Protein AF-A0A5T1IN77-F1 (afdb_monomer)

Radius of gyration: 63.21 Å; Cα contacts (8 Å, |Δi|>4): 150; chains: 1; bounding box: 104×31×171 Å

Mean predicted aligned error: 9.81 Å

Organism: Campylobacter jejuni (NCBI:txid197)

Sequence (229 aa):
VKESVETVHVVEGGNLTARITANPRNPQLIELKNVLNRLLDALQARVGSDMNEIQRVFNSYKSLDFTTEVKDANGAVEVTTNALGQEIIKMLKQSSDFANALANESGKLQTAVQSLTTSSNSQAASLEETAAALEEITSSMQNVSVKTSDVIAQSEEIKNVTGIIGDIADQINLLALNAAIEAARAGEHGRGFAVVADEVRKLAERTQKSLSEIEANTNLLVQSINDMA

Foldseek 3Di:
DVQVVVQVVVVVQFALPGARDDDDPDPVVNVVSVVVRVVSVVCCQAAHGGPVLVVVCVVCVVVVNLVDADPPGRHPNRVVSNVVSVVVVVVVVVVVVVVVVVVVVVVVVVVVVVVVVVVVVVVVVVVVVVVVVVVVVVVVVVVVVVVLVVLLVVLVVLLVVLVVVLVVLVVQLVVLVVQLVVLVVVPPVSVVSNVVSVVSNVVSVVSNVVSVVSNVVSVVVNVVSVVVD

Structure (mmCIF, N/CA/C/O backbone):
data_AF-A0A5T1IN77-F1
#
_entry.id   AF-A0A5T1IN77-F1
#
loop_
_atom_site.group_PDB
_atom_site.id
_atom_site.type_symbol
_atom_site.label_atom_id
_atom_site.label_alt_id
_atom_site.label_comp_id
_atom_site.label_asym_id
_atom_site.label_entity_id
_atom_site.label_seq_id
_atom_site.pdbx_PDB_ins_code
_atom_site.Cartn_x
_atom_site.Cartn_y
_atom_site.Cartn_z
_atom_site.occupancy
_atom_site.B_iso_or_equiv
_atom_site.auth_seq_id
_atom_site.auth_comp_id
_atom_site.auth_asym_id
_atom_site.auth_atom_id
_atom_site.pdbx_PDB_model_num
ATOM 1 N N . VAL A 1 1 ? 41.128 8.001 -70.939 1.00 81.06 1 VAL A N 1
ATOM 2 C CA . VAL A 1 1 ? 39.997 7.072 -71.175 1.00 81.06 1 VAL A CA 1
ATOM 3 C C . VAL A 1 1 ? 40.205 5.769 -70.427 1.00 81.06 1 VAL A C 1
ATOM 5 O O . VAL A 1 1 ? 39.442 5.552 -69.507 1.00 81.06 1 VAL A O 1
ATOM 8 N N . LYS A 1 2 ? 41.236 4.958 -70.727 1.00 88.69 2 LYS A N 1
ATOM 9 C CA . LYS A 1 2 ? 41.493 3.700 -69.994 1.00 88.69 2 LYS A CA 1
ATOM 10 C C . LYS A 1 2 ? 41.542 3.880 -68.466 1.00 88.69 2 LYS A C 1
ATOM 12 O O . LYS A 1 2 ? 40.738 3.278 -67.776 1.00 88.69 2 LYS A O 1
ATOM 17 N N . GLU A 1 3 ? 42.385 4.786 -67.967 1.00 90.38 3 GLU A N 1
ATOM 18 C CA . GLU A 1 3 ? 42.457 5.084 -66.524 1.00 90.38 3 GLU A CA 1
ATOM 19 C C . GLU A 1 3 ? 41.120 5.601 -65.970 1.00 90.38 3 GLU A C 1
ATOM 21 O O . GLU A 1 3 ? 40.711 5.209 -64.893 1.00 90.38 3 GLU A O 1
ATOM 26 N N . SER A 1 4 ? 40.393 6.436 -66.717 1.00 89.75 4 SER A N 1
ATOM 27 C CA . SER A 1 4 ? 39.077 6.932 -66.293 1.00 89.75 4 SER A CA 1
ATOM 28 C C . SER A 1 4 ? 38.076 5.793 -66.075 1.00 89.75 4 SER A C 1
ATOM 30 O O . SER A 1 4 ? 37.319 5.834 -65.114 1.00 89.75 4 SER A O 1
ATOM 32 N N . VAL A 1 5 ? 38.095 4.775 -66.942 1.00 91.31 5 VAL A N 1
ATOM 33 C CA . VAL A 1 5 ? 37.278 3.561 -66.792 1.00 91.31 5 VAL A CA 1
ATOM 34 C C . VAL A 1 5 ? 37.733 2.755 -65.572 1.00 91.31 5 VAL A C 1
ATOM 36 O O . VAL A 1 5 ? 36.901 2.337 -64.776 1.00 91.31 5 VAL A O 1
ATOM 39 N N . GLU A 1 6 ? 39.042 2.599 -65.367 1.00 93.12 6 GLU A N 1
ATOM 40 C CA . GLU A 1 6 ? 39.595 1.916 -64.188 1.00 93.12 6 GLU A CA 1
ATOM 41 C C . GLU A 1 6 ? 39.234 2.635 -62.876 1.00 93.12 6 GLU A C 1
ATOM 43 O O . GLU A 1 6 ? 38.804 1.988 -61.925 1.00 93.12 6 GLU A O 1
ATOM 48 N N . THR A 1 7 ? 39.328 3.969 -62.824 1.00 93.75 7 THR A N 1
ATOM 49 C CA . THR A 1 7 ? 38.906 4.774 -61.666 1.00 93.75 7 THR A CA 1
ATOM 50 C C . THR A 1 7 ? 37.427 4.563 -61.363 1.00 93.75 7 THR A C 1
ATOM 52 O O . THR A 1 7 ? 37.066 4.387 -60.203 1.00 93.75 7 THR A O 1
ATOM 55 N N . VAL A 1 8 ? 36.572 4.549 -62.390 1.00 92.12 8 VAL A N 1
ATOM 56 C CA . VAL A 1 8 ? 35.137 4.300 -62.208 1.00 92.12 8 VAL A CA 1
ATOM 57 C C . VAL A 1 8 ? 34.892 2.900 -61.648 1.00 92.12 8 VAL A C 1
ATOM 59 O O . VAL A 1 8 ? 34.130 2.786 -60.699 1.00 92.12 8 VAL A O 1
ATOM 62 N N . HIS A 1 9 ? 35.586 1.862 -62.120 1.00 93.88 9 HIS A N 1
ATOM 63 C CA . HIS A 1 9 ? 35.446 0.516 -61.549 1.00 93.88 9 HIS A CA 1
ATOM 64 C C . HIS A 1 9 ? 35.873 0.427 -60.077 1.00 93.88 9 HIS A C 1
ATOM 66 O O . HIS A 1 9 ? 35.246 -0.286 -59.296 1.00 93.88 9 HIS A O 1
ATOM 72 N N . VAL A 1 10 ? 36.907 1.166 -59.663 1.00 94.50 10 VAL A N 1
ATOM 73 C CA . VAL A 1 10 ? 37.306 1.239 -58.243 1.00 94.50 10 VAL A CA 1
ATOM 74 C C . VAL A 1 10 ? 36.222 1.918 -57.396 1.00 94.50 10 VAL A C 1
ATOM 76 O O . VAL A 1 10 ? 35.920 1.461 -56.294 1.00 94.50 10 VAL A O 1
ATOM 79 N N . VAL A 1 11 ? 35.602 2.971 -57.933 1.00 94.56 11 VAL A N 1
ATOM 80 C CA . VAL A 1 11 ? 34.484 3.688 -57.300 1.00 94.56 11 VAL A CA 1
ATOM 81 C C . VAL A 1 11 ? 33.228 2.815 -57.229 1.00 94.56 11 VAL A C 1
ATOM 83 O O . VAL A 1 11 ? 32.572 2.785 -56.191 1.00 94.56 11 VAL A O 1
ATOM 86 N N . GLU A 1 12 ? 32.916 2.057 -58.285 1.00 92.19 12 GLU A N 1
ATOM 87 C CA . GLU A 1 12 ? 31.839 1.053 -58.304 1.00 92.19 12 GLU A CA 1
ATOM 88 C C . GLU A 1 12 ? 32.068 -0.048 -57.261 1.00 92.19 12 GLU A C 1
ATOM 90 O O . GLU A 1 12 ? 31.115 -0.528 -56.651 1.00 92.19 12 GLU A O 1
ATOM 95 N N . GLY A 1 13 ? 33.331 -0.401 -57.006 1.00 92.69 13 GLY A N 1
ATOM 96 C CA . GLY A 1 13 ? 33.738 -1.299 -55.924 1.00 92.69 13 GLY A CA 1
ATOM 97 C C . GLY A 1 13 ? 33.631 -0.697 -54.516 1.00 92.69 13 GLY A C 1
ATOM 98 O O . GLY A 1 13 ? 33.952 -1.380 -53.547 1.00 92.69 13 GLY A O 1
ATOM 99 N N . GLY A 1 14 ? 33.198 0.561 -54.386 1.00 93.06 14 GLY A N 1
ATOM 100 C CA . GLY A 1 14 ? 32.914 1.225 -53.112 1.00 93.06 14 GLY A CA 1
ATOM 101 C C . GLY A 1 14 ? 34.000 2.179 -52.612 1.00 93.06 14 GLY A C 1
ATOM 102 O O . GLY A 1 14 ? 33.751 2.906 -51.652 1.00 93.06 14 GLY A O 1
ATOM 103 N N . ASN A 1 15 ? 35.169 2.243 -53.260 1.00 95.38 15 ASN A N 1
ATOM 104 C CA . ASN A 1 15 ? 36.252 3.136 -52.848 1.00 95.38 15 ASN A CA 1
ATOM 105 C C . ASN A 1 15 ? 36.131 4.507 -53.536 1.00 95.38 15 ASN A C 1
ATOM 107 O O . ASN A 1 15 ? 36.503 4.687 -54.698 1.00 95.38 15 ASN A O 1
ATOM 111 N N . LEU A 1 16 ? 35.661 5.502 -52.782 1.00 94.75 16 LEU A N 1
ATOM 112 C CA . LEU A 1 16 ? 35.427 6.863 -53.270 1.00 94.75 16 LEU A CA 1
ATOM 113 C C . LEU A 1 16 ? 36.677 7.756 -53.217 1.00 94.75 16 LEU A C 1
ATOM 115 O O . LEU A 1 16 ? 36.605 8.928 -53.582 1.00 94.75 16 LEU A O 1
ATOM 119 N N . THR A 1 17 ? 37.832 7.231 -52.798 1.00 94.50 17 THR A N 1
ATOM 120 C CA . THR A 1 17 ? 39.106 7.978 -52.758 1.00 94.50 17 THR A CA 1
ATOM 121 C C . THR A 1 17 ? 39.825 8.009 -54.109 1.00 94.50 17 THR A C 1
ATOM 123 O O . THR A 1 17 ? 40.729 8.818 -54.319 1.00 94.50 17 THR A O 1
ATOM 126 N N . ALA A 1 18 ? 39.419 7.155 -55.054 1.00 94.88 18 ALA A N 1
ATOM 127 C CA . ALA A 1 18 ? 40.056 7.056 -56.361 1.00 94.88 18 ALA A CA 1
ATOM 128 C C . ALA A 1 18 ? 39.883 8.348 -57.179 1.00 94.88 18 ALA A C 1
ATOM 130 O O . ALA A 1 18 ? 38.832 8.988 -57.141 1.00 94.88 18 ALA A O 1
ATOM 131 N N . ARG A 1 19 ? 40.911 8.746 -57.936 1.00 96.44 19 ARG A N 1
ATOM 132 C CA . ARG A 1 19 ? 40.896 9.940 -58.797 1.00 96.44 19 ARG A CA 1
ATOM 133 C C . ARG A 1 19 ? 41.562 9.651 -60.134 1.00 96.44 19 ARG A C 1
ATOM 135 O O . ARG A 1 19 ? 42.492 8.856 -60.207 1.00 96.44 19 ARG A O 1
ATOM 142 N N . ILE A 1 20 ? 41.111 10.346 -61.176 1.00 95.12 20 ILE A N 1
ATOM 143 C CA . ILE A 1 20 ? 41.699 10.271 -62.516 1.00 95.12 20 ILE A CA 1
ATOM 144 C C . ILE A 1 20 ? 42.903 11.218 -62.560 1.00 95.12 20 ILE A C 1
ATOM 146 O O . ILE A 1 20 ? 42.740 12.432 -62.391 1.00 95.12 20 ILE A O 1
ATOM 150 N N . THR A 1 21 ? 44.103 10.692 -62.802 1.00 93.38 21 THR A N 1
ATOM 151 C CA . THR A 1 21 ? 45.357 11.461 -62.731 1.00 93.38 21 THR A CA 1
ATOM 152 C C . THR A 1 21 ? 45.989 11.737 -64.095 1.00 93.38 21 THR A C 1
ATOM 154 O O . THR A 1 21 ? 46.695 12.739 -64.248 1.00 93.38 21 THR A O 1
ATOM 157 N N . ALA A 1 22 ? 45.703 10.925 -65.117 1.00 90.88 22 ALA A N 1
ATOM 158 C CA . ALA A 1 22 ? 46.262 11.094 -66.450 1.00 90.88 22 ALA A CA 1
ATOM 159 C C . ALA A 1 22 ? 45.816 12.410 -67.090 1.00 90.88 22 ALA A C 1
ATOM 161 O O . ALA A 1 22 ? 44.665 12.841 -66.996 1.00 90.88 22 ALA A O 1
ATOM 162 N N . ASN A 1 23 ? 46.747 13.029 -67.814 1.00 87.94 23 ASN A N 1
ATOM 163 C CA . ASN A 1 23 ? 46.529 14.287 -68.516 1.00 87.94 23 ASN A CA 1
ATOM 164 C C . ASN A 1 23 ? 46.431 14.036 -70.028 1.00 87.94 23 ASN A C 1
ATOM 166 O O . ASN A 1 23 ? 47.455 13.849 -70.690 1.00 87.94 23 ASN A O 1
ATOM 170 N N . PRO A 1 24 ? 45.213 13.992 -70.597 1.00 88.62 24 PRO A N 1
ATOM 171 C CA . PRO A 1 24 ? 45.036 13.827 -72.032 1.00 88.62 24 PRO A CA 1
ATOM 172 C C . PRO A 1 24 ? 45.453 15.096 -72.786 1.00 88.62 24 PRO A C 1
ATOM 174 O O . PRO A 1 24 ? 45.359 16.202 -72.267 1.00 88.62 24 PRO A O 1
ATOM 177 N N . ARG A 1 25 ? 45.862 14.947 -74.052 1.00 87.56 25 ARG A N 1
ATOM 178 C CA . ARG A 1 25 ? 46.199 16.087 -74.929 1.00 87.56 25 ARG A CA 1
ATOM 179 C C . ARG A 1 25 ? 44.970 16.860 -75.428 1.00 87.56 25 ARG A C 1
ATOM 181 O O . ARG A 1 25 ? 45.109 17.989 -75.876 1.00 87.56 25 ARG A O 1
ATOM 188 N N . ASN A 1 26 ? 43.784 16.248 -75.389 1.00 92.25 26 ASN A N 1
ATOM 189 C CA . ASN A 1 26 ? 42.538 16.869 -75.832 1.00 92.25 26 ASN A CA 1
ATOM 190 C C . ASN A 1 26 ? 41.950 17.747 -74.700 1.00 92.25 26 ASN A C 1
ATOM 192 O O . ASN A 1 26 ? 41.655 17.198 -73.634 1.00 92.25 26 ASN A O 1
ATOM 196 N N . PRO A 1 27 ? 41.726 19.059 -74.921 1.00 91.44 27 PRO A N 1
ATOM 197 C CA . PRO A 1 27 ? 41.195 19.972 -73.904 1.00 91.44 27 PRO A CA 1
ATOM 198 C C . PRO A 1 27 ? 39.844 19.553 -73.304 1.00 91.44 27 PRO A C 1
ATOM 200 O O . PRO A 1 27 ? 39.660 19.653 -72.094 1.00 91.44 27 PRO A O 1
ATOM 203 N N . GLN A 1 28 ? 38.926 19.013 -74.111 1.00 92.81 28 GLN A N 1
ATOM 204 C CA . GLN A 1 28 ? 37.612 18.551 -73.639 1.00 92.81 28 GLN A CA 1
ATOM 205 C C . GLN A 1 28 ? 37.744 17.340 -72.704 1.00 92.81 28 GLN A C 1
ATOM 207 O O . GLN A 1 28 ? 36.993 17.198 -71.743 1.00 92.81 28 GLN A O 1
ATOM 212 N N . LEU A 1 29 ? 38.739 16.476 -72.938 1.00 92.25 29 LEU A N 1
ATOM 213 C CA . LEU A 1 29 ? 39.018 15.348 -72.045 1.00 92.25 29 LEU A CA 1
ATOM 214 C C . LEU A 1 29 ? 39.656 15.796 -70.718 1.00 92.25 29 LEU A C 1
ATOM 216 O O . LEU A 1 29 ? 39.451 15.134 -69.702 1.00 92.25 29 LEU A O 1
ATOM 220 N N . ILE A 1 30 ? 40.404 16.907 -70.704 1.00 92.00 30 ILE A N 1
ATOM 221 C CA . ILE A 1 30 ? 40.909 17.518 -69.462 1.00 92.00 30 ILE A CA 1
ATOM 222 C C . ILE A 1 30 ? 39.741 18.087 -68.649 1.00 92.00 30 ILE A C 1
ATOM 224 O O . ILE A 1 30 ? 39.671 17.869 -67.440 1.00 92.00 30 ILE A O 1
ATOM 228 N N . GLU A 1 31 ? 38.811 18.786 -69.302 1.00 93.50 31 GLU A N 1
ATOM 229 C CA . GLU A 1 31 ? 37.615 19.317 -68.644 1.00 93.50 31 GLU A CA 1
ATOM 230 C C . GLU A 1 31 ? 36.763 18.194 -68.039 1.00 93.50 31 GLU A C 1
ATOM 232 O O . GLU A 1 31 ? 36.425 18.255 -66.854 1.00 93.50 31 GLU A O 1
ATOM 237 N N . LEU A 1 32 ? 36.506 17.126 -68.803 1.00 92.88 32 LEU A N 1
ATOM 238 C CA . LEU A 1 32 ? 35.778 15.953 -68.320 1.00 92.88 32 LEU A CA 1
ATOM 239 C C . LEU A 1 32 ? 36.458 15.318 -67.098 1.00 92.88 32 LEU A C 1
ATOM 241 O O . LEU A 1 32 ? 35.787 15.049 -66.104 1.00 92.88 32 LEU A O 1
ATOM 245 N N . LYS A 1 33 ? 37.788 15.139 -67.127 1.00 93.69 33 LYS A N 1
ATOM 246 C CA . LYS A 1 33 ? 38.569 14.663 -65.971 1.00 93.69 33 LYS A CA 1
ATOM 247 C C . LYS A 1 33 ? 38.312 15.523 -64.731 1.00 93.69 33 LYS A C 1
ATOM 249 O O . LYS A 1 33 ? 38.056 14.995 -63.653 1.00 93.69 33 LYS A O 1
ATOM 254 N N . ASN A 1 34 ? 38.372 16.844 -64.881 1.00 94.81 34 ASN A N 1
ATOM 255 C CA . ASN A 1 34 ? 38.207 17.777 -63.768 1.00 94.81 34 ASN A CA 1
ATOM 256 C C . ASN A 1 34 ? 36.772 17.778 -63.220 1.00 94.81 34 ASN A C 1
ATOM 258 O O . ASN A 1 34 ? 36.579 17.873 -62.011 1.00 94.81 34 ASN A O 1
ATOM 262 N N . VAL A 1 35 ? 35.756 17.672 -64.081 1.00 95.69 35 VAL A N 1
ATOM 263 C CA . VAL A 1 35 ? 34.354 17.532 -63.651 1.00 95.69 35 VAL A CA 1
ATOM 264 C C . VAL A 1 35 ? 34.146 16.217 -62.897 1.00 95.69 35 VAL A C 1
ATOM 266 O O . VAL A 1 35 ? 33.557 16.240 -61.819 1.00 95.69 35 VAL A O 1
ATOM 269 N N . LEU A 1 36 ? 34.676 15.102 -63.408 1.00 94.75 36 LEU A N 1
ATOM 270 C CA . LEU A 1 36 ? 34.576 13.798 -62.749 1.00 94.75 36 LEU A CA 1
ATOM 271 C C . LEU A 1 36 ? 35.298 13.779 -61.399 1.00 94.75 36 LEU A C 1
ATOM 273 O O . LEU A 1 36 ? 34.714 13.345 -60.415 1.00 94.75 36 LEU A O 1
ATOM 277 N N . ASN A 1 37 ? 36.518 14.313 -61.303 1.00 96.12 37 ASN A N 1
ATOM 278 C CA . ASN A 1 37 ? 37.216 14.387 -60.017 1.00 96.12 37 ASN A CA 1
ATOM 279 C C . ASN A 1 37 ? 36.473 15.278 -59.008 1.00 96.12 37 ASN A C 1
ATOM 281 O O . ASN A 1 37 ? 36.339 14.877 -57.859 1.00 96.12 37 ASN A O 1
ATOM 285 N N . ARG A 1 38 ? 35.900 16.416 -59.434 1.00 97.31 38 ARG A N 1
ATOM 286 C CA . ARG A 1 38 ? 35.051 17.247 -58.556 1.00 97.31 38 ARG A CA 1
ATOM 287 C C . ARG A 1 38 ? 33.792 16.515 -58.086 1.00 97.31 38 ARG A C 1
ATOM 289 O O . ARG A 1 38 ? 33.368 16.710 -56.950 1.00 97.31 38 ARG A O 1
ATOM 296 N N . LEU A 1 39 ? 33.191 15.680 -58.938 1.00 95.94 39 LEU A N 1
ATOM 297 C CA . LEU A 1 39 ? 32.080 14.810 -58.543 1.00 95.94 39 LEU A CA 1
ATOM 298 C C . LEU A 1 39 ? 32.532 13.804 -57.476 1.00 95.94 39 LEU A C 1
ATOM 300 O O . LEU A 1 39 ? 31.842 13.645 -56.474 1.00 95.94 39 LEU A O 1
ATOM 304 N N . LEU A 1 40 ? 33.690 13.167 -57.663 1.00 95.88 40 LEU A N 1
ATOM 305 C CA . LEU A 1 40 ? 34.245 12.213 -56.699 1.00 95.88 40 LEU A CA 1
ATOM 306 C C . LEU A 1 40 ? 34.615 12.886 -55.368 1.00 95.88 40 LEU A C 1
ATOM 308 O O . LEU A 1 40 ? 34.320 12.327 -54.318 1.00 95.88 40 LEU A O 1
ATOM 312 N N . ASP A 1 41 ? 35.152 14.110 -55.391 1.00 96.62 41 ASP A N 1
ATOM 313 C CA . ASP A 1 41 ? 35.395 14.913 -54.182 1.00 96.62 41 ASP A CA 1
ATOM 314 C C . ASP A 1 41 ? 34.090 15.203 -53.428 1.00 96.62 41 ASP A C 1
ATOM 316 O O . ASP A 1 41 ? 34.011 1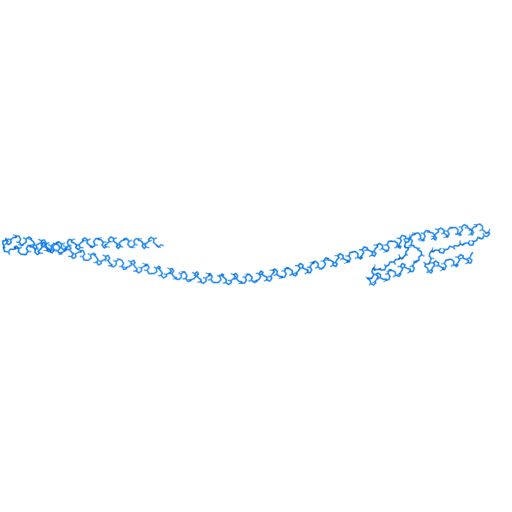5.031 -52.211 1.00 96.62 41 ASP A O 1
ATOM 320 N N . ALA A 1 42 ? 33.036 15.598 -54.150 1.00 96.62 42 ALA A N 1
ATOM 321 C CA . ALA A 1 42 ? 31.728 15.851 -53.555 1.00 96.62 42 ALA A CA 1
ATOM 322 C C . ALA A 1 42 ? 31.092 14.574 -52.979 1.00 96.62 42 ALA A C 1
ATOM 324 O O . ALA A 1 42 ? 30.470 14.629 -51.916 1.00 96.62 42 ALA A O 1
ATOM 325 N N . LEU A 1 43 ? 31.249 13.433 -53.658 1.00 95.38 43 LEU A N 1
ATOM 326 C CA . LEU A 1 43 ? 30.785 12.137 -53.166 1.00 95.38 43 LEU A CA 1
ATOM 327 C C . LEU A 1 43 ? 31.562 11.708 -51.923 1.00 95.38 43 LEU A C 1
ATOM 329 O O . LEU A 1 43 ? 30.930 11.329 -50.944 1.00 95.38 43 LEU A O 1
ATOM 333 N N . GLN A 1 44 ? 32.888 11.837 -51.911 1.00 95.44 44 GLN A N 1
ATOM 334 C CA . GLN A 1 44 ? 33.703 11.479 -50.751 1.00 95.44 44 GLN A CA 1
ATOM 335 C C . GLN A 1 44 ? 33.367 12.343 -49.526 1.00 95.44 44 GLN A C 1
ATOM 337 O O . GLN A 1 44 ? 33.218 11.820 -48.426 1.00 95.44 44 GLN A O 1
ATOM 342 N N . ALA A 1 45 ? 33.171 13.653 -49.708 1.00 96.44 45 ALA A N 1
ATOM 343 C CA . ALA A 1 45 ? 32.799 14.551 -48.613 1.00 96.44 45 ALA A CA 1
ATOM 344 C C . ALA A 1 45 ? 31.389 14.271 -48.057 1.00 96.44 45 ALA A C 1
ATOM 346 O O . ALA A 1 45 ? 31.143 14.401 -46.857 1.00 96.44 45 ALA A O 1
ATOM 347 N N . ARG A 1 46 ? 30.431 13.903 -48.918 1.00 96.19 46 ARG A N 1
ATOM 348 C CA . ARG A 1 46 ? 29.047 13.634 -48.494 1.00 96.19 46 ARG A CA 1
ATOM 349 C C . ARG A 1 46 ? 28.862 12.227 -47.948 1.00 96.19 46 ARG A C 1
ATOM 351 O O . ARG A 1 46 ? 28.161 12.057 -46.958 1.00 96.19 46 ARG A O 1
ATOM 358 N N . VAL A 1 47 ? 29.446 11.235 -48.602 1.00 95.19 47 VAL A N 1
ATOM 359 C CA . VAL A 1 47 ? 29.261 9.822 -48.278 1.00 95.19 47 VAL A CA 1
ATOM 360 C C . VAL A 1 47 ? 30.361 9.368 -47.334 1.00 95.19 47 VAL A C 1
ATOM 362 O O . VAL A 1 47 ? 30.077 9.068 -46.181 1.00 95.19 47 VAL A O 1
ATOM 365 N N . GLY A 1 48 ? 31.604 9.359 -47.799 1.00 95.44 48 GLY A N 1
ATOM 366 C CA . GLY A 1 48 ? 32.709 8.741 -47.083 1.00 95.44 48 GLY A CA 1
ATOM 367 C C . GLY A 1 48 ? 33.808 8.266 -48.012 1.00 95.44 48 GLY A C 1
ATOM 368 O O . GLY A 1 48 ? 33.751 8.484 -49.221 1.00 95.44 48 GLY A O 1
ATOM 369 N N . SER A 1 49 ? 34.810 7.607 -47.445 1.00 94.06 49 SER A N 1
ATOM 370 C CA . SER A 1 49 ? 35.947 7.088 -48.211 1.00 94.06 49 SER A CA 1
ATOM 371 C C . SER A 1 49 ? 35.696 5.671 -48.732 1.00 94.06 49 SER A C 1
ATOM 373 O O . SER A 1 49 ? 36.103 5.362 -49.855 1.00 94.06 49 SER A O 1
ATOM 375 N N . ASP A 1 50 ? 34.989 4.838 -47.961 1.00 94.25 50 ASP A N 1
ATOM 376 C CA . ASP A 1 50 ? 34.695 3.446 -48.316 1.00 94.25 50 ASP A CA 1
ATOM 377 C C . ASP A 1 50 ? 33.236 3.073 -48.013 1.00 94.25 50 ASP A C 1
ATOM 379 O O . ASP A 1 50 ? 32.809 2.950 -46.863 1.00 94.25 50 ASP A O 1
ATOM 383 N N . MET A 1 51 ? 32.459 2.850 -49.072 1.00 94.00 51 MET A N 1
ATOM 384 C CA . MET A 1 51 ? 31.059 2.440 -48.966 1.00 94.00 51 MET A CA 1
ATOM 385 C C . MET A 1 51 ? 30.905 1.039 -48.352 1.00 94.00 51 MET A C 1
ATOM 387 O O . MET A 1 51 ? 29.885 0.756 -47.718 1.00 94.00 51 MET A O 1
ATOM 391 N N . ASN A 1 52 ? 31.902 0.161 -48.501 1.00 94.38 52 ASN A N 1
ATOM 392 C CA . ASN A 1 52 ? 31.833 -1.197 -47.963 1.00 94.38 52 ASN A CA 1
ATOM 393 C C . ASN A 1 52 ? 31.872 -1.191 -46.431 1.00 94.38 52 ASN A C 1
ATOM 395 O O . ASN A 1 52 ? 31.172 -1.982 -45.798 1.00 94.38 52 ASN A O 1
ATOM 399 N N . GLU A 1 53 ? 32.621 -0.266 -45.826 1.00 94.62 53 GLU A N 1
ATOM 400 C CA . GLU A 1 53 ? 32.661 -0.112 -44.369 1.00 94.62 53 GLU A CA 1
ATOM 401 C C . GLU A 1 53 ? 31.331 0.401 -43.812 1.00 94.62 53 GLU A C 1
ATOM 403 O O . GLU A 1 53 ? 30.835 -0.127 -42.814 1.00 94.62 53 GLU A O 1
ATOM 408 N N . ILE A 1 54 ? 30.691 1.352 -44.500 1.00 94.88 54 ILE A N 1
ATOM 409 C CA . ILE A 1 54 ? 29.334 1.802 -44.154 1.00 94.88 54 ILE A CA 1
ATOM 410 C C . ILE A 1 54 ? 28.357 0.617 -44.222 1.00 94.88 54 ILE A C 1
ATOM 412 O O . ILE A 1 54 ? 27.564 0.395 -43.303 1.00 94.88 54 ILE A O 1
ATOM 416 N N . GLN A 1 55 ? 28.437 -0.195 -45.281 1.00 94.94 55 GLN A N 1
ATOM 417 C CA . GLN A 1 55 ? 27.593 -1.379 -45.433 1.00 94.94 55 GLN A CA 1
ATOM 418 C C . GLN A 1 55 ? 27.854 -2.428 -44.340 1.00 94.94 55 GLN A C 1
ATOM 420 O O . GLN A 1 55 ? 26.902 -3.034 -43.841 1.00 94.94 55 GLN A O 1
ATOM 425 N N . ARG A 1 56 ? 29.114 -2.630 -43.932 1.00 96.00 56 ARG A N 1
ATOM 426 C CA . ARG A 1 56 ? 29.490 -3.524 -42.827 1.00 96.00 56 ARG A CA 1
ATOM 427 C C . ARG A 1 56 ? 28.827 -3.092 -41.519 1.00 96.00 56 ARG A C 1
ATOM 429 O O . ARG A 1 56 ? 28.194 -3.923 -40.873 1.00 96.00 56 ARG A O 1
ATOM 436 N N . VAL A 1 57 ? 28.918 -1.808 -41.166 1.00 96.75 57 VAL A N 1
ATOM 437 C CA . VAL A 1 57 ? 28.296 -1.256 -39.948 1.00 96.75 57 VAL A CA 1
ATOM 438 C C . VAL A 1 57 ? 26.774 -1.382 -39.999 1.00 96.75 57 VAL A C 1
ATOM 440 O O . VAL A 1 57 ? 26.159 -1.869 -39.052 1.00 96.75 57 VAL A O 1
ATOM 443 N N . PHE A 1 58 ? 26.138 -1.052 -41.127 1.00 96.12 58 PHE A N 1
ATOM 444 C CA . PHE A 1 58 ? 24.688 -1.229 -41.252 1.00 96.12 58 PHE A CA 1
ATOM 445 C C . PHE A 1 58 ? 24.242 -2.690 -41.171 1.00 96.12 58 PHE A C 1
ATOM 447 O O . PHE A 1 58 ? 23.155 -2.965 -40.660 1.00 96.12 58 PHE A O 1
ATOM 454 N N . ASN A 1 59 ? 25.052 -3.640 -41.639 1.00 97.00 59 ASN A N 1
ATOM 455 C CA . ASN A 1 59 ? 24.755 -5.057 -41.452 1.00 97.00 59 ASN A CA 1
ATOM 456 C C . ASN A 1 59 ? 24.818 -5.459 -39.971 1.00 97.00 59 ASN A C 1
ATOM 458 O O . ASN A 1 59 ? 23.924 -6.172 -39.520 1.00 97.00 59 ASN A O 1
ATOM 462 N N . SER A 1 60 ? 25.782 -4.943 -39.202 1.00 97.00 60 SER A N 1
ATOM 463 C CA . SER A 1 60 ? 25.806 -5.119 -37.742 1.00 97.00 60 SER A CA 1
ATOM 464 C C . SER A 1 60 ? 24.569 -4.509 -37.070 1.00 97.00 60 SER A C 1
ATOM 466 O O . SER A 1 60 ? 23.941 -5.157 -36.230 1.00 97.00 60 SER A O 1
ATOM 468 N N . TYR A 1 61 ? 24.123 -3.326 -37.506 1.00 95.75 61 TYR A N 1
ATOM 469 C CA . TYR A 1 61 ? 22.926 -2.678 -36.947 1.00 95.75 61 TYR A CA 1
ATOM 470 C C . TYR A 1 61 ? 21.651 -3.479 -37.243 1.00 95.75 61 TYR A C 1
ATOM 472 O O . TYR A 1 61 ? 20.762 -3.556 -36.396 1.00 95.75 61 TYR A O 1
ATOM 480 N N . LYS A 1 62 ? 21.559 -4.142 -38.407 1.00 95.62 62 LYS A N 1
ATOM 481 C CA . LYS A 1 62 ? 20.452 -5.072 -38.711 1.00 95.62 62 LYS A CA 1
ATOM 482 C C . LYS A 1 62 ? 20.408 -6.263 -37.755 1.00 95.62 62 LYS A C 1
ATOM 484 O O . LYS A 1 62 ? 19.322 -6.741 -37.447 1.00 95.62 62 LYS A O 1
ATOM 489 N N . SER A 1 63 ? 21.562 -6.723 -37.275 1.00 95.81 63 SER A N 1
ATOM 490 C CA . SER A 1 63 ? 21.659 -7.730 -36.212 1.00 95.81 63 SER A CA 1
ATOM 491 C C . SER A 1 63 ? 21.555 -7.146 -34.795 1.00 95.81 63 SER A C 1
ATOM 493 O O . SER A 1 63 ? 21.857 -7.850 -33.837 1.00 95.81 63 SER A O 1
ATOM 495 N N . LEU A 1 64 ? 21.115 -5.887 -34.654 1.00 94.94 64 LEU A N 1
ATOM 496 C CA . LEU A 1 64 ? 20.999 -5.149 -33.387 1.00 94.94 64 LEU A CA 1
ATOM 497 C C . LEU A 1 64 ? 22.332 -4.949 -32.648 1.00 94.94 64 LEU A C 1
ATOM 499 O O . LEU A 1 64 ? 22.351 -4.651 -31.455 1.00 94.94 64 LEU A O 1
ATOM 503 N N . ASP A 1 65 ? 23.448 -5.080 -33.361 1.00 95.31 65 ASP A N 1
ATOM 504 C CA . ASP A 1 65 ? 24.777 -4.782 -32.850 1.00 95.31 65 ASP A CA 1
ATOM 505 C C . ASP A 1 65 ? 25.183 -3.365 -33.258 1.00 95.31 65 ASP A C 1
ATOM 507 O O . ASP A 1 65 ? 25.703 -3.125 -34.349 1.00 95.31 65 ASP A O 1
ATOM 511 N N . PHE A 1 66 ? 24.953 -2.423 -32.348 1.00 95.81 66 PHE A N 1
ATOM 512 C CA . PHE A 1 66 ? 25.279 -1.010 -32.535 1.00 95.81 66 PHE A CA 1
ATOM 513 C C . PHE A 1 66 ? 26.707 -0.650 -32.104 1.00 95.81 66 PHE A C 1
ATOM 515 O O . PHE A 1 66 ? 27.074 0.519 -32.161 1.00 95.81 66 PHE A O 1
ATOM 522 N N . THR A 1 67 ? 27.516 -1.629 -31.672 1.00 93.94 67 THR A N 1
ATOM 523 C CA . THR A 1 67 ? 28.879 -1.392 -31.155 1.00 93.94 67 THR A CA 1
ATOM 524 C C . THR A 1 67 ? 29.907 -1.135 -32.251 1.00 93.94 67 THR A C 1
ATOM 526 O O . THR A 1 67 ? 31.008 -0.659 -31.979 1.00 93.94 67 THR A O 1
ATOM 529 N N . THR A 1 68 ? 29.552 -1.447 -33.496 1.00 95.19 68 THR A N 1
ATOM 530 C CA . THR A 1 68 ? 30.417 -1.220 -34.649 1.00 95.19 68 THR A CA 1
ATOM 531 C C . THR A 1 68 ? 30.324 0.217 -35.155 1.00 95.19 68 THR A C 1
ATOM 533 O O . THR A 1 68 ? 29.252 0.822 -35.203 1.00 95.19 68 THR A O 1
ATOM 536 N N . GLU A 1 69 ? 31.470 0.744 -35.575 1.00 95.56 69 GLU A N 1
ATOM 537 C CA . GLU A 1 69 ? 31.603 2.086 -36.133 1.00 95.56 69 GLU A CA 1
ATOM 538 C C . GLU A 1 69 ? 32.474 2.070 -37.394 1.00 95.56 69 GLU A C 1
ATOM 540 O O . GLU A 1 69 ? 33.266 1.143 -37.624 1.00 95.56 69 GLU A O 1
ATOM 545 N N . VAL A 1 70 ? 32.304 3.099 -38.223 1.00 95.75 70 VAL A N 1
ATOM 546 C CA . VAL A 1 70 ? 33.199 3.405 -39.336 1.00 95.75 70 VAL A CA 1
ATOM 547 C C . VAL A 1 70 ? 34.407 4.142 -38.767 1.00 95.75 70 VAL A C 1
ATOM 549 O O . VAL A 1 70 ? 34.269 5.228 -38.203 1.00 95.75 70 VAL A O 1
ATOM 552 N N . LYS A 1 71 ? 35.595 3.549 -38.889 1.00 92.56 71 LYS A N 1
ATOM 553 C CA . LYS A 1 71 ? 36.843 4.183 -38.446 1.00 92.56 71 LYS A CA 1
ATOM 554 C C . LYS A 1 71 ? 37.217 5.321 -39.388 1.00 92.56 71 LYS A C 1
ATOM 556 O O . LYS A 1 71 ? 36.943 5.237 -40.580 1.00 92.56 71 LYS A O 1
ATOM 561 N N . ASP A 1 72 ? 37.840 6.364 -38.843 1.00 90.69 72 ASP A N 1
ATOM 562 C CA . ASP A 1 72 ? 38.282 7.539 -39.608 1.00 90.69 72 ASP A CA 1
ATOM 563 C C . ASP A 1 72 ? 37.153 8.164 -40.452 1.00 90.69 72 ASP A C 1
ATOM 565 O O . ASP A 1 72 ? 37.360 8.609 -41.583 1.00 90.69 72 ASP A O 1
ATOM 569 N N . ALA A 1 73 ? 35.941 8.183 -39.887 1.00 93.75 73 ALA A N 1
ATOM 570 C CA . ALA A 1 73 ? 34.754 8.752 -40.507 1.00 93.75 73 ALA A CA 1
ATOM 571 C C . ALA A 1 73 ? 34.960 10.243 -40.810 1.00 93.75 73 ALA A C 1
ATOM 573 O O . ALA A 1 73 ? 35.068 11.068 -39.901 1.00 93.75 73 ALA A O 1
ATOM 574 N N . ASN A 1 74 ? 34.986 10.583 -42.094 1.00 92.31 74 ASN A N 1
ATOM 575 C CA . ASN A 1 74 ? 35.188 11.952 -42.575 1.00 92.31 74 ASN A CA 1
ATOM 576 C C . ASN A 1 74 ? 34.036 12.412 -43.474 1.00 92.31 74 ASN A C 1
ATOM 578 O O . ASN A 1 74 ? 33.765 13.611 -43.567 1.00 92.31 74 ASN A O 1
ATOM 582 N N . GLY A 1 75 ? 33.347 11.471 -44.128 1.00 94.81 75 GLY A N 1
ATOM 583 C CA . GLY A 1 75 ? 32.139 11.762 -44.887 1.00 94.81 75 GLY A CA 1
ATOM 584 C C . GLY A 1 75 ? 30.942 12.012 -43.97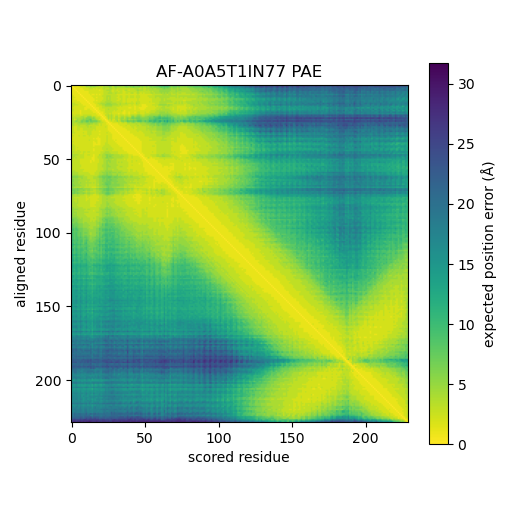6 1.00 94.81 75 GLY A C 1
ATOM 585 O O . GLY A 1 75 ? 30.817 11.418 -42.903 1.00 94.81 75 GLY A O 1
ATOM 586 N N . ALA A 1 76 ? 30.016 12.866 -44.413 1.00 96.50 76 ALA A N 1
ATOM 587 C CA . ALA A 1 76 ? 28.831 13.183 -43.616 1.00 96.50 76 ALA A CA 1
ATOM 588 C C . ALA A 1 76 ? 27.989 11.936 -43.265 1.00 96.50 76 ALA A C 1
ATOM 590 O O . ALA A 1 76 ? 27.478 11.850 -42.146 1.00 96.50 76 ALA A O 1
ATOM 591 N N . VAL A 1 77 ? 27.864 10.955 -44.173 1.00 96.31 77 VAL A N 1
ATOM 592 C CA . VAL A 1 77 ? 27.146 9.694 -43.898 1.00 96.31 77 VAL A CA 1
ATOM 593 C C . VAL A 1 77 ? 27.897 8.813 -42.895 1.00 96.31 77 VAL A C 1
ATOM 595 O O . VAL A 1 77 ? 27.255 8.296 -41.983 1.00 96.31 77 VAL A O 1
ATOM 598 N N . GLU A 1 78 ? 29.222 8.666 -42.998 1.00 96.19 78 GLU A N 1
ATOM 599 C CA . GLU A 1 78 ? 30.025 7.908 -42.016 1.00 96.19 78 GLU A CA 1
ATOM 600 C C . GLU A 1 78 ? 29.870 8.492 -40.603 1.00 96.19 78 GLU A C 1
ATOM 602 O O . GLU A 1 78 ? 29.538 7.776 -39.657 1.00 96.19 78 GLU A O 1
ATOM 607 N N . VAL A 1 79 ? 30.027 9.816 -40.471 1.00 96.69 79 VAL A N 1
ATOM 608 C CA . VAL A 1 79 ? 29.911 10.520 -39.184 1.00 96.69 79 VAL A CA 1
ATOM 609 C C . VAL A 1 79 ? 28.503 10.375 -38.607 1.00 96.69 79 VAL A C 1
ATOM 611 O O . VAL A 1 79 ? 28.341 10.068 -37.426 1.00 96.69 79 VAL A O 1
ATOM 614 N N . THR A 1 80 ? 27.476 10.548 -39.443 1.00 96.44 80 THR A N 1
ATOM 615 C CA . THR A 1 80 ? 26.077 10.398 -39.016 1.00 96.44 80 THR A CA 1
ATOM 616 C C . THR A 1 80 ? 25.774 8.960 -38.591 1.00 96.44 80 THR A C 1
ATOM 618 O O . THR A 1 80 ? 25.042 8.753 -37.627 1.00 96.44 80 THR A O 1
ATOM 621 N 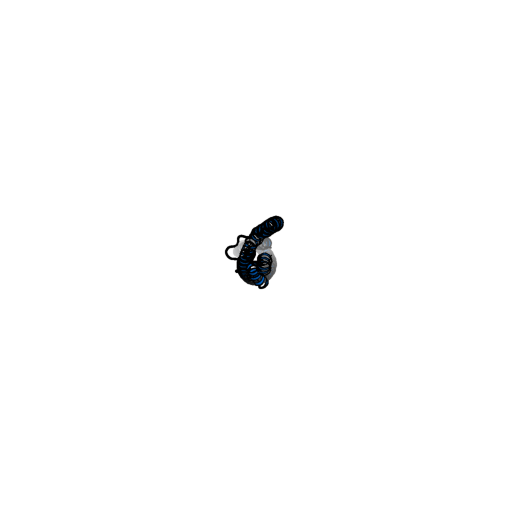N . THR A 1 81 ? 26.357 7.966 -39.267 1.00 95.31 81 THR A N 1
ATOM 622 C CA . THR A 1 81 ? 26.189 6.545 -38.928 1.00 95.31 81 THR A CA 1
ATOM 623 C C . THR A 1 81 ? 26.735 6.251 -37.534 1.00 95.31 81 THR A C 1
ATOM 625 O O . THR A 1 81 ? 26.017 5.688 -36.709 1.00 95.31 81 THR A O 1
ATOM 628 N N . ASN A 1 82 ? 27.953 6.708 -37.233 1.00 95.81 82 ASN A N 1
ATOM 629 C CA . ASN A 1 82 ? 28.551 6.526 -35.909 1.00 95.81 82 ASN A CA 1
ATOM 630 C C . ASN A 1 82 ? 27.756 7.253 -34.816 1.00 95.81 82 ASN A C 1
ATOM 632 O O . ASN A 1 82 ? 27.493 6.679 -33.759 1.00 95.81 82 ASN A O 1
ATOM 636 N N . ALA A 1 83 ? 27.328 8.494 -35.075 1.00 96.25 83 ALA A N 1
ATOM 637 C CA . ALA A 1 83 ? 26.509 9.258 -34.135 1.00 96.25 83 ALA A CA 1
ATOM 638 C C . ALA A 1 83 ? 25.176 8.551 -33.831 1.00 96.25 83 ALA A C 1
ATOM 640 O O . ALA A 1 83 ? 24.753 8.488 -32.675 1.00 96.25 83 ALA A O 1
ATOM 641 N N . LEU A 1 84 ? 24.541 7.966 -34.852 1.00 95.62 84 LEU A N 1
ATOM 642 C CA . LEU A 1 84 ? 23.317 7.188 -34.689 1.00 95.62 84 LEU A CA 1
ATOM 643 C C . LEU A 1 84 ? 23.547 5.949 -33.811 1.00 95.62 84 LEU A C 1
ATOM 645 O O . LEU A 1 84 ? 22.767 5.712 -32.890 1.00 95.62 84 LEU A O 1
ATOM 649 N N . GLY A 1 85 ? 24.619 5.188 -34.048 1.00 95.81 85 GLY A N 1
ATOM 650 C CA . GLY A 1 85 ? 24.969 4.032 -33.215 1.00 95.81 85 GLY A CA 1
ATOM 651 C C . GLY A 1 85 ? 25.174 4.398 -31.749 1.00 95.81 85 GLY A C 1
ATOM 652 O O . GLY A 1 85 ? 24.623 3.747 -30.860 1.00 95.81 85 GLY A O 1
ATOM 653 N N . GLN A 1 86 ? 25.904 5.484 -31.489 1.00 96.12 86 GLN A N 1
ATOM 654 C CA . GLN A 1 86 ? 26.151 5.970 -30.131 1.00 96.12 86 GLN A CA 1
ATOM 655 C C . GLN A 1 86 ? 24.861 6.376 -29.409 1.00 96.12 86 GLN A C 1
ATOM 657 O O . GLN A 1 86 ? 24.671 6.000 -28.249 1.00 96.12 86 GLN A O 1
ATOM 662 N N . GLU A 1 87 ? 23.951 7.095 -30.075 1.00 97.12 87 GLU A N 1
ATOM 663 C CA . GLU A 1 87 ? 22.689 7.497 -29.443 1.00 97.12 87 GLU A CA 1
ATOM 664 C C . GLU A 1 87 ? 21.783 6.284 -29.181 1.00 97.12 87 GLU A C 1
ATOM 666 O O . GLU A 1 87 ? 21.143 6.211 -28.131 1.00 97.12 87 GLU A O 1
ATOM 671 N N . ILE A 1 88 ? 21.794 5.278 -30.064 1.00 96.81 88 ILE A N 1
ATOM 672 C CA . ILE A 1 88 ? 21.077 4.018 -29.829 1.00 96.81 88 ILE A CA 1
ATOM 673 C C . ILE A 1 88 ? 21.662 3.271 -28.625 1.00 96.81 88 ILE A C 1
ATOM 675 O O . ILE A 1 88 ? 20.902 2.862 -27.747 1.00 96.81 88 ILE A O 1
ATOM 679 N N . ILE A 1 89 ? 22.989 3.129 -28.525 1.00 96.31 89 ILE A N 1
ATOM 680 C CA . ILE A 1 89 ? 23.641 2.494 -27.364 1.00 96.31 89 ILE A CA 1
ATOM 681 C C . ILE A 1 89 ? 23.240 3.203 -26.070 1.00 96.31 89 ILE A C 1
ATOM 683 O O . ILE A 1 89 ? 22.879 2.559 -25.082 1.00 96.31 89 ILE A O 1
ATOM 687 N N . LYS A 1 90 ? 23.291 4.536 -26.066 1.00 97.25 90 LYS A N 1
ATOM 688 C CA . LYS A 1 90 ? 22.928 5.353 -24.909 1.00 97.25 90 LYS A CA 1
ATOM 689 C C . LYS A 1 90 ? 21.468 5.144 -24.511 1.00 97.25 90 LYS A C 1
ATOM 691 O O . LYS A 1 90 ? 21.195 4.923 -23.333 1.00 97.25 90 LYS A O 1
ATOM 696 N N . MET A 1 91 ? 20.553 5.148 -25.478 1.00 97.31 91 MET A N 1
ATOM 697 C CA . MET A 1 91 ? 19.133 4.881 -25.251 1.00 97.31 91 MET A CA 1
ATOM 698 C C . MET A 1 91 ? 18.900 3.467 -24.698 1.00 97.31 91 MET A C 1
ATOM 700 O O . MET A 1 91 ? 18.153 3.303 -23.735 1.00 97.31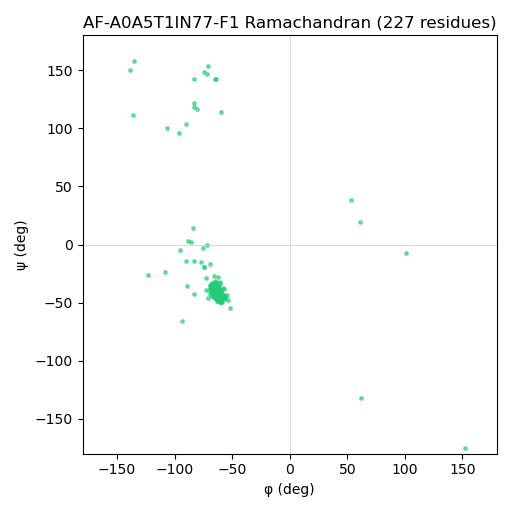 91 MET A O 1
ATOM 704 N N . LEU A 1 92 ? 19.569 2.445 -25.245 1.00 96.50 92 LEU A N 1
ATOM 705 C CA . LEU A 1 92 ? 19.473 1.065 -24.754 1.00 96.50 92 LEU A CA 1
ATOM 706 C C . LEU A 1 92 ? 19.992 0.934 -23.319 1.00 96.50 92 LEU A C 1
ATOM 708 O O . LEU A 1 92 ? 19.358 0.280 -22.491 1.00 96.50 92 LEU A O 1
ATOM 712 N N . LYS A 1 93 ? 21.103 1.603 -22.996 1.00 96.62 93 LYS A N 1
ATOM 713 C CA . LYS A 1 93 ? 21.644 1.640 -21.634 1.00 96.62 93 LYS A CA 1
ATOM 714 C C . LYS A 1 93 ? 20.665 2.297 -20.662 1.00 96.62 93 LYS A C 1
ATOM 716 O O . LYS A 1 93 ? 20.353 1.710 -19.632 1.00 96.62 93 LYS A O 1
ATOM 721 N N . GLN A 1 94 ? 20.114 3.456 -21.022 1.00 97.81 94 GLN A N 1
ATOM 722 C CA . GLN A 1 94 ? 19.089 4.128 -20.218 1.00 97.81 94 GLN A CA 1
ATOM 723 C C . GLN A 1 94 ? 17.840 3.258 -20.028 1.00 97.81 94 GLN A C 1
ATOM 725 O O . GLN A 1 94 ? 17.306 3.183 -18.924 1.00 97.81 94 GLN A O 1
ATOM 730 N N . SER A 1 95 ? 17.394 2.564 -21.078 1.00 97.62 95 SER A N 1
ATOM 731 C CA . SER A 1 95 ? 16.260 1.641 -20.995 1.00 97.62 95 SER A CA 1
ATOM 732 C C . SER A 1 95 ? 16.544 0.466 -20.057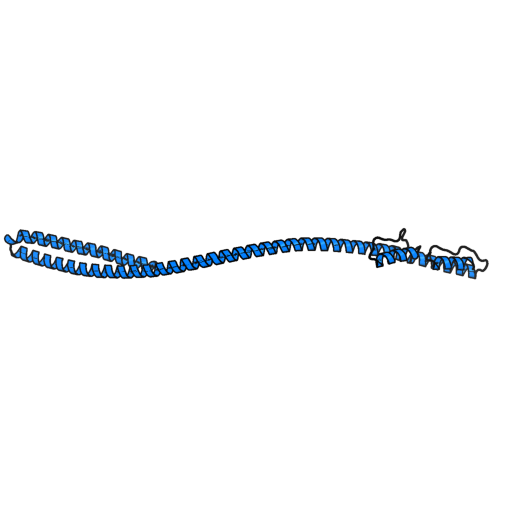 1.00 97.62 95 SER A C 1
ATOM 734 O O . SER A 1 95 ? 15.660 0.058 -19.307 1.00 97.62 95 SER A O 1
ATOM 736 N N . SER A 1 96 ? 17.765 -0.072 -20.080 1.00 97.38 96 SER A N 1
ATOM 737 C CA . SER A 1 96 ? 18.199 -1.134 -19.167 1.00 97.38 96 SER A CA 1
ATOM 738 C C . SER A 1 96 ? 18.226 -0.650 -17.716 1.00 97.38 96 SER A C 1
ATOM 740 O O . SER A 1 96 ? 17.716 -1.328 -16.825 1.00 97.38 96 SER A O 1
ATOM 742 N N . ASP A 1 97 ? 18.777 0.538 -17.468 1.00 98.00 97 ASP A N 1
ATOM 743 C CA . ASP A 1 97 ? 18.821 1.134 -16.130 1.00 98.00 97 ASP A CA 1
ATOM 744 C C . ASP A 1 97 ? 17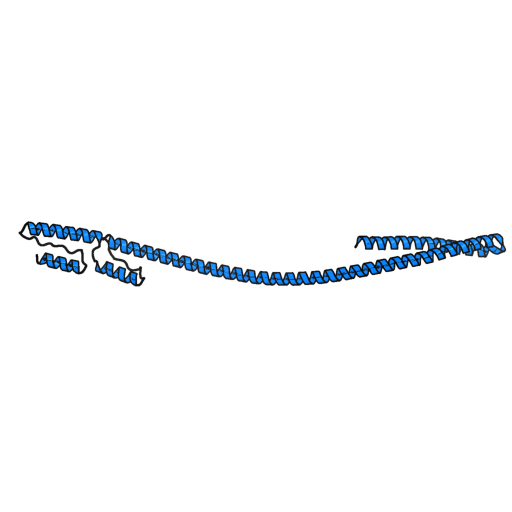.403 1.377 -15.586 1.00 98.00 97 ASP A C 1
ATOM 746 O O . ASP A 1 97 ? 17.108 1.047 -14.434 1.00 98.00 97 ASP A O 1
ATOM 750 N N . PHE A 1 98 ? 16.493 1.865 -16.436 1.00 98.00 98 PHE A N 1
ATOM 751 C CA . PHE A 1 98 ? 15.083 2.034 -16.089 1.00 98.00 98 PHE A CA 1
ATOM 752 C C . PHE A 1 98 ? 14.398 0.700 -15.758 1.00 98.00 98 PHE A C 1
ATOM 754 O O . PHE A 1 98 ? 13.683 0.612 -14.761 1.00 98.00 98 PHE A O 1
ATOM 761 N N . ALA A 1 99 ? 14.638 -0.353 -16.547 1.00 98.12 99 ALA A N 1
ATOM 762 C CA . ALA A 1 99 ? 14.067 -1.676 -16.297 1.00 98.12 99 ALA A CA 1
ATOM 763 C C . ALA A 1 99 ? 14.530 -2.259 -14.950 1.00 98.12 99 ALA A C 1
ATOM 765 O O . ALA A 1 99 ? 13.717 -2.797 -14.196 1.00 98.12 99 ALA A O 1
ATOM 766 N N . ASN A 1 100 ? 15.811 -2.092 -14.608 1.00 98.12 100 ASN A N 1
ATOM 767 C CA . ASN A 1 100 ? 16.354 -2.518 -13.316 1.00 98.12 100 ASN A CA 1
ATOM 768 C C . ASN A 1 100 ? 15.743 -1.736 -12.145 1.00 98.12 100 ASN A C 1
ATOM 770 O O . ASN A 1 100 ? 15.368 -2.329 -11.131 1.00 98.12 100 ASN A O 1
ATOM 774 N N . ALA A 1 101 ? 15.601 -0.414 -12.284 1.00 98.00 101 ALA A N 1
ATOM 775 C CA . ALA A 1 101 ? 14.946 0.414 -11.274 1.00 98.00 101 ALA A CA 1
ATOM 776 C C . ALA A 1 101 ? 13.480 -0.001 -11.074 1.00 98.00 101 ALA A C 1
ATOM 778 O O . ALA A 1 101 ? 13.038 -0.171 -9.938 1.00 98.00 101 ALA A O 1
ATOM 779 N N . LEU A 1 102 ? 12.749 -0.241 -12.167 1.00 97.94 102 LEU A N 1
ATOM 780 C CA . LEU A 1 102 ? 11.362 -0.698 -12.127 1.00 97.94 102 LEU A CA 1
ATOM 781 C C . LEU A 1 102 ? 11.222 -2.062 -11.437 1.00 97.94 102 LEU A C 1
ATOM 783 O O . LEU A 1 102 ? 10.325 -2.239 -10.614 1.00 97.94 102 LEU A O 1
ATOM 787 N N . ALA A 1 103 ? 12.117 -3.011 -11.724 1.00 97.88 103 ALA A N 1
ATOM 788 C CA . ALA A 1 103 ? 12.123 -4.318 -11.070 1.00 97.88 103 ALA A CA 1
ATOM 789 C C . ALA A 1 103 ? 12.350 -4.199 -9.552 1.00 97.88 103 ALA A C 1
ATOM 791 O O . ALA A 1 103 ? 11.655 -4.845 -8.766 1.00 97.88 103 ALA A O 1
ATOM 792 N N . ASN A 1 104 ? 13.272 -3.329 -9.130 1.00 97.88 104 ASN A N 1
ATOM 793 C CA . ASN A 1 104 ? 13.529 -3.070 -7.715 1.00 97.88 104 ASN A CA 1
ATOM 794 C C . ASN A 1 104 ? 12.311 -2.450 -7.007 1.00 97.88 104 ASN A C 1
ATOM 796 O O . ASN A 1 104 ? 11.910 -2.914 -5.939 1.00 97.88 104 ASN A O 1
ATOM 800 N N . GLU A 1 105 ? 11.686 -1.434 -7.608 1.00 98.06 105 GLU A N 1
ATOM 801 C CA . GLU A 1 105 ? 10.475 -0.817 -7.050 1.00 98.06 105 GLU A CA 1
ATOM 802 C C . GLU A 1 105 ? 9.292 -1.796 -7.010 1.00 98.06 105 GLU A C 1
ATOM 804 O O . GLU A 1 105 ? 8.540 -1.820 -6.034 1.00 98.06 105 GLU A O 1
ATOM 809 N N . SER A 1 106 ? 9.167 -2.678 -8.004 1.00 98.12 106 SER A N 1
ATOM 810 C CA . SER A 1 106 ? 8.166 -3.748 -7.995 1.00 98.12 106 SER A CA 1
ATOM 811 C C . SER A 1 106 ? 8.375 -4.730 -6.832 1.00 98.12 106 SER A C 1
ATOM 813 O O . SER A 1 106 ? 7.406 -5.088 -6.160 1.00 98.12 106 SER A O 1
ATOM 815 N N . GLY A 1 107 ? 9.622 -5.102 -6.519 1.00 98.31 107 GLY A N 1
ATOM 816 C CA . GLY A 1 107 ? 9.940 -5.951 -5.363 1.00 98.31 107 GLY A CA 1
ATOM 817 C C . GLY A 1 107 ? 9.617 -5.290 -4.015 1.00 98.31 107 GLY A C 1
ATOM 818 O O . GLY A 1 107 ? 9.057 -5.926 -3.114 1.00 98.31 107 GLY A O 1
ATOM 819 N N . LYS A 1 108 ? 9.895 -3.986 -3.878 1.00 98.12 108 LYS A N 1
ATOM 820 C CA . LYS A 1 108 ? 9.488 -3.208 -2.694 1.00 98.12 108 LYS A CA 1
ATOM 821 C C . LYS A 1 108 ? 7.970 -3.164 -2.547 1.00 98.12 108 LYS A C 1
ATOM 823 O O . LYS A 1 108 ? 7.462 -3.392 -1.449 1.00 98.12 108 LYS A O 1
ATOM 828 N N . LEU A 1 109 ? 7.248 -2.923 -3.643 1.00 98.06 109 LEU A N 1
ATOM 829 C CA . LEU A 1 109 ? 5.786 -2.916 -3.647 1.00 98.06 109 LEU A CA 1
ATOM 830 C C . LEU A 1 109 ? 5.219 -4.278 -3.233 1.00 98.06 109 LEU A C 1
ATOM 832 O O . LEU A 1 109 ? 4.330 -4.329 -2.387 1.00 98.06 109 LEU A O 1
ATOM 836 N N . GLN A 1 110 ? 5.763 -5.377 -3.759 1.00 98.25 110 GLN A N 1
ATOM 837 C CA . GLN A 1 110 ? 5.357 -6.728 -3.367 1.00 98.25 110 GLN A CA 1
ATOM 838 C C . GLN A 1 110 ? 5.524 -6.955 -1.858 1.00 98.25 110 GLN A C 1
ATOM 840 O O . GLN A 1 110 ? 4.626 -7.482 -1.203 1.00 98.25 110 GLN A O 1
ATOM 845 N N . THR A 1 111 ? 6.644 -6.501 -1.293 1.00 98.25 111 THR A N 1
ATOM 846 C CA . THR A 1 111 ? 6.918 -6.612 0.146 1.00 98.25 111 THR A CA 1
ATOM 847 C C . THR A 1 111 ? 5.935 -5.775 0.969 1.00 98.25 111 THR A C 1
ATOM 849 O O . THR A 1 111 ? 5.407 -6.247 1.974 1.00 98.25 111 THR A O 1
ATOM 852 N N . ALA A 1 112 ? 5.633 -4.551 0.527 1.00 98.19 112 ALA A N 1
ATOM 853 C CA . ALA A 1 112 ? 4.661 -3.680 1.182 1.00 98.19 112 ALA A CA 1
ATOM 854 C C . ALA A 1 112 ? 3.242 -4.276 1.165 1.00 98.19 112 ALA A C 1
ATOM 856 O O . ALA A 1 112 ? 2.562 -4.262 2.190 1.00 98.19 112 ALA A O 1
ATOM 857 N N . VAL A 1 113 ? 2.815 -4.852 0.036 1.00 98.25 113 VAL A N 1
ATOM 858 C CA . VAL A 1 113 ? 1.515 -5.533 -0.094 1.00 98.25 113 VAL A CA 1
ATOM 859 C C . VAL A 1 113 ? 1.439 -6.763 0.811 1.00 98.25 113 VAL A C 1
ATOM 861 O O . VAL A 1 113 ? 0.413 -6.981 1.460 1.00 98.25 113 VAL A O 1
ATOM 864 N N . GLN A 1 114 ? 2.518 -7.543 0.913 1.00 98.25 114 GLN A N 1
ATOM 865 C CA . GLN A 1 114 ? 2.565 -8.696 1.811 1.00 98.25 114 GLN A CA 1
ATOM 866 C C . GLN A 1 114 ? 2.430 -8.271 3.280 1.00 98.25 114 GLN A C 1
ATOM 868 O O . GLN A 1 114 ? 1.622 -8.845 4.009 1.00 98.25 114 GLN A O 1
ATOM 873 N N . SER A 1 115 ? 3.170 -7.242 3.703 1.00 98.25 115 SER A N 1
ATOM 874 C CA . SER A 1 115 ? 3.071 -6.689 5.059 1.00 98.25 115 SER A CA 1
ATOM 875 C C . SER A 1 115 ? 1.680 -6.131 5.352 1.00 98.25 115 SER A C 1
ATOM 877 O O . SER A 1 115 ? 1.128 -6.402 6.415 1.00 98.25 115 SER A O 1
ATOM 879 N N . LEU A 1 116 ? 1.087 -5.401 4.402 1.00 98.12 116 LEU A N 1
ATOM 880 C CA . LEU A 1 116 ? -0.272 -4.877 4.532 1.00 98.12 116 LEU A CA 1
ATOM 881 C C . LEU A 1 116 ? -1.287 -6.010 4.713 1.00 98.12 116 LEU A C 1
ATOM 883 O O . LEU A 1 116 ? -2.107 -5.943 5.619 1.00 98.12 116 LEU A O 1
ATOM 887 N N . THR A 1 117 ? -1.188 -7.069 3.907 1.00 98.12 117 THR A N 1
ATOM 888 C CA . THR A 1 117 ? -2.080 -8.236 3.992 1.00 98.12 117 THR A CA 1
ATOM 889 C C . THR A 1 117 ? -1.982 -8.916 5.357 1.00 98.12 117 THR A C 1
ATOM 891 O O . THR A 1 117 ? -3.004 -9.201 5.980 1.00 98.12 117 THR A O 1
ATOM 894 N N . THR A 1 118 ? -0.763 -9.130 5.862 1.00 98.19 118 THR A N 1
ATOM 895 C CA . THR A 1 118 ? -0.547 -9.699 7.200 1.00 98.19 118 THR A CA 1
ATOM 896 C C . THR A 1 118 ? -1.158 -8.813 8.287 1.00 98.19 118 THR A C 1
ATOM 898 O O . THR A 1 118 ? -1.895 -9.314 9.134 1.00 98.19 118 THR A O 1
ATOM 901 N N . SER A 1 119 ? -0.914 -7.500 8.244 1.00 98.25 119 SER A N 1
ATOM 902 C CA . SER A 1 119 ? -1.484 -6.555 9.211 1.00 98.25 119 SER A CA 1
ATOM 903 C C . SER A 1 119 ? -3.011 -6.508 9.153 1.00 98.25 119 SER A C 1
ATOM 905 O O . SER A 1 119 ? -3.654 -6.483 10.199 1.00 98.25 119 SER A O 1
ATOM 907 N N . SER A 1 120 ? -3.609 -6.540 7.958 1.00 98.19 120 SER A N 1
ATOM 908 C CA . SER A 1 120 ? -5.065 -6.585 7.789 1.00 98.19 120 SER A CA 1
ATOM 909 C C . SER A 1 120 ? -5.677 -7.856 8.378 1.00 98.19 120 SER A C 1
ATOM 911 O O . SER A 1 120 ? -6.709 -7.769 9.037 1.00 98.19 120 SER A O 1
ATOM 913 N N . ASN A 1 121 ? -5.031 -9.013 8.208 1.00 97.75 121 ASN A N 1
ATOM 914 C CA . ASN A 1 121 ? -5.496 -10.266 8.809 1.00 97.75 121 ASN A CA 1
ATOM 915 C C . ASN A 1 121 ? -5.417 -10.229 10.341 1.00 97.75 121 ASN A C 1
ATOM 917 O O . ASN A 1 121 ? -6.377 -10.605 11.009 1.00 97.75 121 ASN A O 1
ATOM 921 N N . SER A 1 122 ? -4.315 -9.725 10.907 1.00 97.75 122 SER A N 1
ATOM 922 C CA . SER A 1 122 ? -4.200 -9.547 12.361 1.00 97.75 122 SER A CA 1
ATOM 923 C C . SER A 1 122 ? -5.248 -8.570 12.900 1.00 97.75 122 SER A C 1
ATOM 925 O O . SER A 1 122 ? -5.854 -8.825 13.935 1.00 97.75 122 SER A O 1
ATOM 927 N N . GLN A 1 123 ? -5.508 -7.476 12.179 1.00 98.00 123 GLN A N 1
ATOM 928 C CA . GLN A 1 123 ? -6.525 -6.497 12.558 1.00 98.00 123 GLN A CA 1
ATOM 929 C C . GLN A 1 123 ? -7.938 -7.092 12.539 1.00 98.00 123 GLN A C 1
ATOM 931 O O . GLN A 1 123 ? -8.735 -6.773 13.421 1.00 98.00 123 GLN A O 1
ATOM 936 N N . ALA A 1 124 ? -8.248 -7.945 11.559 1.00 97.94 124 ALA A N 1
ATOM 937 C CA . ALA A 1 124 ? -9.521 -8.656 11.499 1.00 97.94 124 ALA A CA 1
ATOM 938 C C . ALA A 1 124 ? -9.697 -9.579 12.715 1.00 97.94 124 ALA A C 1
ATOM 940 O O . ALA A 1 124 ? -10.727 -9.507 13.378 1.00 97.94 124 ALA A O 1
ATOM 941 N N . ALA A 1 125 ? -8.663 -10.345 13.077 1.00 97.62 125 ALA A N 1
ATOM 942 C CA . ALA A 1 125 ? -8.696 -11.208 14.258 1.00 97.62 125 ALA A CA 1
ATOM 943 C C . ALA A 1 125 ? -8.909 -10.414 15.564 1.00 97.62 125 ALA A C 1
ATOM 945 O O . ALA A 1 125 ? -9.738 -10.788 16.389 1.00 97.62 125 ALA A O 1
ATOM 946 N N . SER A 1 126 ? -8.227 -9.275 15.741 1.00 98.12 126 SER A N 1
ATOM 947 C CA . SER A 1 126 ? -8.445 -8.412 16.915 1.00 98.12 126 SER A CA 1
ATOM 948 C C . SER A 1 126 ? -9.851 -7.798 16.960 1.00 98.12 126 SER A C 1
ATOM 950 O O . SER A 1 126 ? -10.390 -7.565 18.043 1.00 98.12 126 SER A O 1
ATOM 952 N N . LEU A 1 127 ? -10.462 -7.524 15.802 1.00 97.62 127 LEU A N 1
ATOM 953 C CA . LEU A 1 127 ? -11.850 -7.059 15.739 1.00 97.62 127 LEU A CA 1
ATOM 954 C C . LEU A 1 127 ? -12.838 -8.165 16.118 1.00 97.62 127 LEU A C 1
ATOM 956 O O . LEU A 1 127 ? -13.796 -7.878 16.831 1.00 97.62 127 LEU A O 1
ATOM 960 N N . GLU A 1 128 ? -12.597 -9.407 15.696 1.00 97.75 128 GLU A N 1
ATOM 961 C CA . GLU A 1 128 ? -13.399 -10.564 16.115 1.00 97.75 128 GLU A CA 1
ATOM 962 C C . GLU A 1 128 ? -13.326 -10.777 17.635 1.00 97.75 128 GLU A C 1
ATOM 964 O O . GLU A 1 128 ? -14.359 -10.947 18.281 1.00 97.75 128 GLU A O 1
ATOM 969 N N . GLU A 1 129 ? -12.134 -10.674 18.229 1.00 97.94 129 GLU A N 1
ATOM 970 C CA . GLU A 1 129 ? -11.951 -10.752 19.686 1.00 97.94 129 GLU A CA 1
ATOM 971 C C . GLU A 1 129 ? -12.689 -9.620 20.417 1.00 97.94 129 GLU A C 1
ATOM 973 O O . GLU A 1 129 ? -13.381 -9.853 21.409 1.00 97.94 129 GLU A O 1
ATOM 978 N N . THR A 1 130 ? -12.605 -8.394 19.894 1.00 97.75 130 THR A N 1
ATOM 979 C CA . THR A 1 130 ? -13.319 -7.240 20.461 1.00 97.75 130 THR A CA 1
ATOM 980 C C . THR A 1 130 ? -14.836 -7.425 20.375 1.00 97.75 130 THR A C 1
ATOM 982 O O . THR A 1 130 ? -15.548 -7.097 21.323 1.00 97.75 130 THR A O 1
ATOM 985 N N . ALA A 1 131 ? -15.344 -7.960 19.261 1.00 97.88 131 ALA A N 1
ATOM 986 C CA . ALA A 1 131 ? -16.765 -8.246 19.095 1.00 97.88 131 ALA A CA 1
ATOM 987 C C . ALA A 1 131 ? -17.245 -9.300 20.105 1.00 97.88 131 ALA A C 1
ATOM 989 O O . ALA A 1 131 ? -18.256 -9.080 20.770 1.00 97.88 131 ALA A O 1
ATOM 990 N N . ALA A 1 132 ? -16.482 -10.380 20.296 1.00 97.81 132 ALA A N 1
ATOM 991 C CA . ALA A 1 132 ? -16.791 -11.403 21.293 1.00 97.81 132 ALA A CA 1
ATOM 992 C C . ALA A 1 132 ? -16.801 -10.835 22.725 1.00 97.81 132 ALA A C 1
ATOM 994 O O . ALA A 1 132 ? -17.725 -11.099 23.494 1.00 97.81 132 ALA A O 1
ATOM 995 N N . ALA A 1 133 ? -15.825 -9.989 23.072 1.00 97.94 133 ALA A N 1
ATOM 996 C CA . ALA A 1 133 ? -15.793 -9.321 24.373 1.00 97.94 133 ALA A CA 1
ATOM 997 C C . ALA A 1 133 ? -17.011 -8.399 24.584 1.00 97.94 133 ALA A C 1
ATOM 999 O O . ALA A 1 133 ? -17.567 -8.335 25.680 1.00 97.94 133 ALA A O 1
ATOM 1000 N N . LEU A 1 134 ? -17.469 -7.703 23.537 1.00 97.38 134 LEU A N 1
ATOM 1001 C CA . LEU A 1 134 ? -18.678 -6.874 23.602 1.00 97.38 134 LEU A CA 1
ATOM 1002 C C . LEU A 1 134 ? -19.956 -7.703 23.779 1.00 97.38 134 LEU A C 1
ATOM 1004 O O . LEU A 1 134 ? -20.853 -7.278 24.513 1.00 97.38 134 LEU A O 1
ATOM 1008 N N . GLU A 1 135 ? -20.050 -8.876 23.154 1.00 97.56 135 GLU A N 1
ATOM 1009 C CA . GLU A 1 135 ? -21.159 -9.809 23.383 1.00 97.56 135 GLU A CA 1
ATOM 1010 C C . GLU A 1 135 ? -21.191 -10.288 24.844 1.00 97.56 135 GLU A C 1
ATOM 1012 O O . GLU A 1 135 ? -22.251 -10.275 25.478 1.00 97.56 135 GLU A O 1
ATOM 1017 N N . GLU A 1 136 ? -20.033 -10.624 25.421 1.00 97.81 136 GLU A N 1
ATOM 1018 C CA . GLU A 1 136 ? -19.920 -11.025 26.829 1.00 97.81 136 GLU A CA 1
ATOM 1019 C C . GLU A 1 136 ? -20.312 -9.891 27.791 1.00 97.81 136 GLU A C 1
ATOM 1021 O O . GLU A 1 136 ? -21.067 -10.109 28.747 1.00 97.81 136 GLU A O 1
ATOM 1026 N N . ILE A 1 137 ? -19.865 -8.662 27.515 1.00 97.38 137 ILE A N 1
ATOM 1027 C CA . ILE A 1 137 ? -20.248 -7.473 28.290 1.00 97.38 137 ILE A CA 1
ATOM 1028 C C . ILE A 1 137 ? -21.757 -7.244 28.204 1.00 97.38 137 ILE A C 1
ATOM 1030 O O . ILE A 1 137 ? -22.396 -6.987 29.223 1.00 97.38 137 ILE A O 1
ATOM 1034 N N . THR A 1 138 ? -22.345 -7.373 27.015 1.00 97.06 138 THR A N 1
ATOM 1035 C CA . THR A 1 138 ? -23.787 -7.177 26.814 1.00 97.06 138 THR A CA 1
ATOM 1036 C C . THR A 1 138 ? -24.596 -8.208 27.603 1.00 97.06 138 THR A C 1
ATOM 1038 O O . THR A 1 138 ? -25.537 -7.848 28.310 1.00 97.06 138 THR A O 1
ATOM 1041 N N . SER A 1 139 ? -24.188 -9.480 27.561 1.00 97.44 139 SER A N 1
ATOM 1042 C CA . SER A 1 139 ? -24.791 -10.551 28.364 1.00 97.44 139 SER A CA 1
ATOM 1043 C C . SER A 1 139 ? -24.665 -10.280 29.869 1.00 97.44 139 SER A C 1
ATOM 1045 O O . SER A 1 139 ? -25.631 -10.409 30.627 1.00 97.44 139 SER A O 1
ATOM 1047 N N . SER A 1 140 ? -23.492 -9.827 30.312 1.00 96.81 140 SER A N 1
ATOM 1048 C CA . SER A 1 140 ? -23.249 -9.469 31.713 1.00 96.81 140 SER A CA 1
ATOM 1049 C C . SER A 1 140 ? -24.126 -8.300 32.163 1.00 96.81 140 SER A C 1
ATOM 1051 O O . SER A 1 140 ? -24.735 -8.370 33.227 1.00 96.81 140 SER A O 1
ATOM 1053 N N . MET A 1 141 ? -24.268 -7.265 31.333 1.00 94.81 141 MET A N 1
ATOM 1054 C CA . MET A 1 141 ? -25.153 -6.125 31.590 1.00 94.81 141 MET A CA 1
ATOM 1055 C C . MET A 1 141 ? -26.621 -6.547 31.683 1.00 94.81 141 MET A C 1
ATOM 1057 O O . MET A 1 141 ? -27.338 -6.088 32.572 1.00 94.81 141 MET A O 1
ATOM 1061 N N . GLN A 1 142 ? -27.067 -7.465 30.823 1.00 94.50 142 GLN A N 1
ATOM 1062 C CA . GLN A 1 142 ? -28.421 -8.010 30.898 1.00 94.50 142 GLN A CA 1
ATOM 1063 C C . GLN A 1 142 ? -28.645 -8.785 32.206 1.00 94.50 142 GLN A C 1
ATOM 1065 O O . GLN A 1 142 ? -29.677 -8.611 32.853 1.00 94.50 142 GLN A O 1
ATOM 1070 N N . ASN A 1 143 ? -27.667 -9.584 32.644 1.00 95.44 143 ASN A N 1
ATOM 1071 C CA . ASN A 1 143 ? -27.731 -10.276 33.934 1.00 95.44 143 ASN A CA 1
ATOM 1072 C C . ASN A 1 143 ? -27.767 -9.301 35.117 1.00 95.44 143 ASN A C 1
ATOM 1074 O O . ASN A 1 143 ? -28.543 -9.508 36.052 1.00 95.44 143 ASN A O 1
ATOM 1078 N N . VAL A 1 144 ? -26.963 -8.233 35.075 1.00 93.56 144 VAL A N 1
ATOM 1079 C CA . VAL A 1 144 ? -26.994 -7.168 36.086 1.00 93.56 144 VAL A CA 1
ATOM 1080 C C . VAL A 1 144 ? -28.376 -6.525 36.124 1.00 93.56 144 VAL A C 1
ATOM 1082 O O . VAL A 1 144 ? -28.956 -6.448 37.197 1.00 93.56 144 VAL A O 1
ATOM 1085 N N . SER A 1 145 ? -28.956 -6.165 34.977 1.00 92.56 145 SER A N 1
ATOM 1086 C CA . SER A 1 145 ? -30.303 -5.583 34.901 1.00 92.56 145 SER A CA 1
ATOM 1087 C C . SER A 1 145 ? -31.373 -6.481 35.539 1.00 92.56 145 SER A C 1
ATOM 1089 O O . SER A 1 145 ? -32.171 -6.008 36.351 1.00 92.56 145 SER A O 1
ATOM 1091 N N . VAL A 1 146 ? -31.346 -7.790 35.256 1.00 94.12 146 VAL A N 1
ATOM 1092 C CA . VAL A 1 146 ? -32.253 -8.761 35.894 1.00 94.12 146 VAL A CA 1
ATOM 1093 C C . VAL A 1 146 ? -32.049 -8.785 37.410 1.00 94.12 146 VAL A C 1
ATOM 1095 O O . VAL A 1 146 ? -33.018 -8.704 38.161 1.00 94.12 146 VAL A O 1
ATOM 1098 N N . LYS A 1 147 ? -30.798 -8.843 37.882 1.00 93.12 147 LYS A N 1
ATOM 1099 C CA . LYS A 1 147 ? -30.501 -8.861 39.322 1.00 93.12 147 LYS A CA 1
ATOM 1100 C C . LYS A 1 147 ? -30.902 -7.573 40.025 1.00 93.12 147 LYS A C 1
ATOM 1102 O O . LYS A 1 147 ? -31.382 -7.623 41.151 1.00 93.12 147 LYS A O 1
ATOM 1107 N N . THR A 1 148 ? -30.756 -6.438 39.361 1.00 92.56 148 THR A N 1
ATOM 1108 C CA . THR A 1 148 ? -31.227 -5.149 39.854 1.00 92.56 148 THR A CA 1
ATOM 1109 C C . THR A 1 148 ? -32.745 -5.165 40.044 1.00 92.56 148 THR A C 1
ATOM 1111 O O . THR A 1 148 ? -33.228 -4.769 41.103 1.00 92.56 148 THR A O 1
ATOM 1114 N N . SER A 1 149 ? -33.497 -5.713 39.081 1.00 91.62 149 SER A N 1
ATOM 1115 C CA . SER A 1 149 ? -34.948 -5.895 39.217 1.00 91.62 149 SER A CA 1
ATOM 1116 C C . SER A 1 149 ? -35.322 -6.831 40.374 1.00 91.62 149 SER A C 1
ATOM 1118 O O . SER A 1 149 ? -36.264 -6.529 41.106 1.00 91.62 149 SER A O 1
ATOM 1120 N N . ASP A 1 150 ? -34.585 -7.933 40.568 1.00 93.69 150 ASP A N 1
ATOM 1121 C CA . ASP A 1 150 ? -34.791 -8.850 41.702 1.00 93.69 150 ASP A CA 1
ATOM 1122 C C . ASP A 1 150 ? -34.639 -8.107 43.046 1.00 93.69 150 ASP A C 1
ATOM 1124 O O . ASP A 1 150 ? -35.446 -8.284 43.960 1.00 93.69 150 ASP A O 1
ATOM 1128 N N . VAL A 1 151 ? -33.618 -7.250 43.172 1.00 92.69 151 VAL A N 1
ATOM 1129 C CA . VAL A 1 151 ? -33.349 -6.491 44.406 1.00 92.69 151 VAL A CA 1
ATOM 1130 C C . VAL A 1 151 ? -34.413 -5.419 44.664 1.00 92.69 151 VAL A C 1
ATOM 1132 O O . VAL A 1 151 ? -34.787 -5.212 45.821 1.00 92.69 151 VAL A O 1
ATOM 1135 N N . ILE A 1 152 ? -34.939 -4.761 43.623 1.00 91.88 152 ILE A N 1
ATOM 1136 C CA . ILE A 1 152 ? -36.071 -3.826 43.767 1.00 91.88 152 ILE A CA 1
ATOM 1137 C C . ILE A 1 152 ? -37.283 -4.566 44.343 1.00 91.88 152 ILE A C 1
ATOM 1139 O O . ILE A 1 152 ? -37.840 -4.126 45.348 1.00 91.88 152 ILE A O 1
ATOM 1143 N N . ALA A 1 153 ? -37.640 -5.720 43.769 1.00 93.25 153 ALA A N 1
ATOM 1144 C CA . ALA A 1 153 ? -38.771 -6.518 44.240 1.00 93.25 153 ALA A CA 1
ATOM 1145 C C . ALA A 1 153 ? -38.591 -6.968 45.702 1.00 93.25 153 ALA A C 1
ATOM 1147 O O . ALA A 1 153 ? -39.493 -6.809 46.521 1.00 93.25 153 ALA A O 1
ATOM 1148 N N . GLN A 1 154 ? -37.398 -7.448 46.071 1.00 94.06 154 GLN A N 1
ATOM 1149 C CA . GLN A 1 154 ? -37.088 -7.809 47.462 1.00 94.06 154 GLN A CA 1
ATOM 1150 C C . GLN A 1 154 ? -37.162 -6.609 48.416 1.00 94.06 154 GLN A C 1
ATOM 1152 O O . GLN A 1 154 ? -37.579 -6.747 49.565 1.00 94.06 154 GLN A O 1
ATOM 1157 N N . SER A 1 155 ? -36.776 -5.419 47.956 1.00 94.00 155 SER A N 1
ATOM 1158 C CA . SER A 1 155 ? -36.862 -4.190 48.752 1.00 94.00 155 SER A CA 1
ATOM 1159 C C . SER A 1 155 ? -38.314 -3.778 49.008 1.00 94.00 155 SER A C 1
ATOM 1161 O O . SER A 1 155 ? -38.646 -3.347 50.113 1.00 94.00 155 SER A O 1
ATOM 1163 N N . GLU A 1 156 ? -39.202 -3.960 48.027 1.00 92.00 156 GLU A N 1
ATOM 1164 C CA . GLU A 1 156 ? -40.646 -3.768 48.207 1.00 92.00 156 GLU A CA 1
ATOM 1165 C C . GLU A 1 156 ? -41.243 -4.782 49.193 1.00 92.00 156 GLU A C 1
ATOM 1167 O O . GLU A 1 156 ? -42.041 -4.403 50.056 1.00 92.00 156 GLU A O 1
ATOM 1172 N N . GLU A 1 157 ? -40.819 -6.049 49.135 1.00 95.06 157 GLU A N 1
ATOM 1173 C CA . GLU A 1 157 ? -41.226 -7.061 50.117 1.00 95.06 157 GLU A CA 1
ATOM 1174 C C . GLU A 1 157 ? -40.786 -6.687 51.538 1.00 95.06 157 GLU A C 1
ATOM 1176 O O . GLU A 1 157 ? -41.595 -6.756 52.467 1.00 95.06 157 GLU A O 1
ATOM 1181 N N . ILE A 1 158 ? -39.540 -6.227 51.713 1.00 94.06 158 ILE A N 1
ATOM 1182 C CA . ILE A 1 158 ? -39.043 -5.730 53.006 1.00 94.06 158 ILE A CA 1
ATOM 1183 C C . ILE A 1 158 ? -39.925 -4.587 53.504 1.00 94.06 158 ILE A C 1
ATOM 1185 O O . ILE A 1 158 ? -40.346 -4.619 54.659 1.00 94.06 158 ILE A O 1
ATOM 1189 N N . LYS A 1 159 ? -40.258 -3.619 52.639 1.00 92.06 159 LYS A N 1
ATOM 1190 C CA . LYS A 1 159 ? -41.119 -2.484 52.996 1.00 92.06 159 LYS A CA 1
ATOM 1191 C C . LYS A 1 159 ? -42.493 -2.941 53.491 1.00 92.06 159 LYS A C 1
ATOM 1193 O O . LYS A 1 159 ? -42.981 -2.437 54.505 1.00 92.06 159 LYS A O 1
ATOM 1198 N N . ASN A 1 160 ? -43.097 -3.918 52.815 1.00 94.06 160 ASN A N 1
ATOM 1199 C CA . ASN A 1 160 ? -44.377 -4.492 53.226 1.00 94.06 160 ASN A CA 1
ATOM 1200 C C . ASN A 1 160 ? -44.275 -5.166 54.605 1.00 94.06 160 ASN A C 1
ATOM 1202 O O . ASN A 1 160 ? -45.072 -4.886 55.500 1.00 94.06 160 ASN A O 1
ATOM 1206 N N . VAL A 1 161 ? -43.244 -5.991 54.819 1.00 95.50 161 VAL A N 1
ATOM 1207 C CA . VAL A 1 161 ? -43.004 -6.648 56.113 1.00 95.50 161 VAL A CA 1
ATOM 1208 C C . VAL A 1 161 ? -42.775 -5.621 57.223 1.00 95.50 161 VAL A C 1
ATOM 1210 O O . VAL A 1 161 ? -43.371 -5.743 58.291 1.00 95.50 161 VAL A O 1
ATOM 1213 N N . THR A 1 162 ? -41.969 -4.583 56.989 1.00 94.81 162 THR A N 1
ATOM 1214 C CA . THR A 1 162 ? -41.743 -3.525 57.985 1.00 94.81 162 THR A CA 1
ATOM 1215 C C . THR A 1 162 ? -43.011 -2.742 58.305 1.00 94.81 162 THR A C 1
ATOM 1217 O O . THR A 1 162 ? -43.202 -2.384 59.464 1.00 94.81 162 THR A O 1
ATOM 1220 N N . GLY A 1 163 ? -43.899 -2.538 57.323 1.00 94.06 163 GLY A N 1
ATOM 1221 C CA . GLY A 1 163 ? -45.217 -1.938 57.542 1.00 94.06 163 GLY A CA 1
ATOM 1222 C C . GLY A 1 163 ? -46.082 -2.785 58.475 1.00 94.06 163 GLY A C 1
ATOM 1223 O O . GLY A 1 163 ? -46.584 -2.276 59.472 1.00 94.06 163 GLY A O 1
ATOM 1224 N N . ILE A 1 164 ? -46.154 -4.099 58.233 1.00 95.94 164 ILE A N 1
ATOM 1225 C CA . ILE A 1 164 ? -46.888 -5.036 59.101 1.00 95.94 164 ILE A CA 1
ATOM 1226 C C . ILE A 1 164 ? -46.326 -5.031 60.531 1.00 95.94 164 ILE A C 1
ATOM 1228 O O . ILE A 1 164 ? -47.087 -5.019 61.498 1.00 95.94 164 ILE A O 1
ATOM 1232 N N . ILE A 1 165 ? -44.998 -5.039 60.695 1.00 95.06 165 ILE A N 1
ATOM 1233 C CA . ILE A 1 165 ? -44.379 -4.979 62.031 1.00 95.06 165 ILE A CA 1
ATOM 1234 C C . ILE A 1 165 ? -44.670 -3.624 62.695 1.00 95.06 165 ILE A C 1
ATOM 1236 O O . ILE A 1 165 ? -44.870 -3.585 63.908 1.00 95.06 165 ILE A O 1
ATOM 1240 N N . GLY A 1 166 ? -44.744 -2.537 61.921 1.00 95.56 166 GLY A N 1
ATOM 1241 C CA . GLY A 1 166 ? -45.138 -1.209 62.398 1.00 95.56 166 GLY A CA 1
ATOM 1242 C C . GLY A 1 166 ? -46.553 -1.202 62.964 1.00 95.56 166 GLY A C 1
ATOM 1243 O O . GLY A 1 166 ? -46.747 -0.804 64.110 1.00 95.56 166 GLY A O 1
ATOM 1244 N N . ASP A 1 167 ? -47.512 -1.761 62.223 1.00 95.94 167 ASP A N 1
ATOM 1245 C CA . ASP A 1 167 ? -48.897 -1.908 62.684 1.00 95.94 167 ASP A CA 1
ATOM 1246 C C . ASP A 1 167 ? -48.982 -2.749 63.971 1.00 95.94 167 ASP A C 1
ATOM 1248 O O . ASP A 1 167 ? -49.751 -2.438 64.885 1.00 95.94 167 ASP A O 1
ATOM 1252 N N . ILE A 1 168 ? -48.174 -3.812 64.075 1.00 95.44 168 ILE A N 1
ATOM 1253 C CA . ILE A 1 168 ? -48.080 -4.637 65.289 1.00 95.44 168 ILE A CA 1
ATOM 1254 C C . ILE A 1 168 ? -47.492 -3.829 66.453 1.00 95.44 168 ILE A C 1
ATOM 1256 O O . ILE A 1 168 ? -48.006 -3.909 67.569 1.00 95.44 168 ILE A O 1
ATOM 1260 N N . ALA A 1 169 ? -46.436 -3.049 66.222 1.00 95.56 169 ALA A N 1
ATOM 1261 C CA . ALA A 1 169 ? -45.816 -2.214 67.246 1.00 95.56 169 ALA A CA 1
ATOM 1262 C C . ALA A 1 169 ? -46.787 -1.136 67.759 1.00 95.56 169 ALA A C 1
ATOM 1264 O O . ALA A 1 169 ? -46.905 -0.966 68.975 1.00 95.56 169 ALA A O 1
ATOM 1265 N N . ASP A 1 170 ? -47.570 -0.508 66.880 1.00 95.00 170 ASP A N 1
ATOM 1266 C CA . ASP A 1 170 ? -48.620 0.442 67.262 1.00 95.00 170 ASP A CA 1
ATOM 1267 C C . ASP A 1 170 ? -49.735 -0.225 68.082 1.00 95.00 170 ASP A C 1
ATOM 1269 O O . ASP A 1 170 ? -50.181 0.317 69.100 1.00 95.00 170 ASP A O 1
ATOM 1273 N N . GLN A 1 171 ? -50.151 -1.440 67.709 1.00 96.38 171 GLN A N 1
ATOM 1274 C CA . GLN A 1 171 ? -51.105 -2.223 68.502 1.00 96.38 171 GLN A CA 1
ATOM 1275 C C . GLN A 1 171 ? -50.549 -2.576 69.886 1.00 96.38 171 GLN A C 1
ATOM 1277 O O . GLN A 1 171 ? -51.262 -2.438 70.882 1.00 96.38 171 GLN A O 1
ATOM 1282 N N . ILE A 1 172 ? -49.281 -2.994 69.9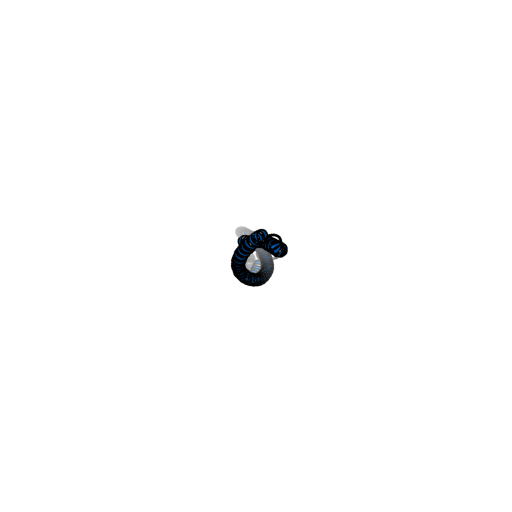76 1.00 95.50 172 ILE A N 1
ATOM 1283 C CA . ILE A 1 172 ? -48.609 -3.274 71.254 1.00 95.50 172 ILE A CA 1
ATOM 1284 C C . ILE A 1 172 ? -48.531 -2.000 72.100 1.00 95.50 172 ILE A C 1
ATOM 1286 O O . ILE A 1 17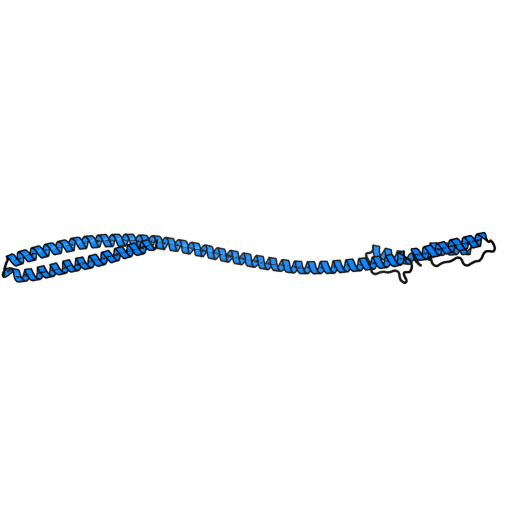2 ? -48.805 -2.053 73.298 1.00 95.50 172 ILE A O 1
ATOM 1290 N N . ASN A 1 173 ? -48.215 -0.855 71.494 1.00 93.81 173 ASN A N 1
ATOM 1291 C CA . ASN A 1 173 ? -48.156 0.436 72.174 1.00 93.81 173 ASN A CA 1
ATOM 1292 C C . ASN A 1 173 ? -49.524 0.826 72.767 1.00 93.81 173 ASN A C 1
ATOM 1294 O O . ASN A 1 173 ? -49.613 1.206 73.936 1.00 93.81 173 ASN A O 1
ATOM 1298 N N . LEU A 1 174 ? -50.607 0.658 72.000 1.00 94.62 174 LEU A N 1
ATOM 1299 C CA . LEU A 1 174 ? -51.978 0.891 72.470 1.00 94.62 174 LEU A CA 1
ATOM 1300 C C . LEU A 1 174 ? -52.403 -0.095 73.568 1.00 94.62 174 LEU A C 1
ATOM 1302 O O . LEU A 1 174 ? -53.017 0.308 74.558 1.00 94.62 174 LEU A O 1
ATOM 1306 N N . LEU A 1 175 ? -52.062 -1.379 73.429 1.00 94.25 175 LEU A N 1
ATOM 1307 C CA . LEU A 1 175 ? -52.315 -2.401 74.451 1.00 94.25 175 LEU A CA 1
ATOM 1308 C C . LEU A 1 175 ? -51.579 -2.080 75.757 1.00 94.25 175 LEU A C 1
ATOM 1310 O O . LEU A 1 175 ? -52.170 -2.170 76.833 1.00 94.25 175 LEU A O 1
ATOM 1314 N N . ALA A 1 176 ? -50.317 -1.661 75.662 1.00 94.62 176 ALA A N 1
ATOM 1315 C CA . ALA A 1 176 ? -49.503 -1.253 76.798 1.00 94.62 176 ALA A CA 1
ATOM 1316 C C . ALA A 1 176 ? -50.062 0.003 77.480 1.00 94.62 176 ALA A C 1
ATOM 1318 O O . ALA A 1 176 ? -50.134 0.054 78.705 1.00 94.62 176 ALA A O 1
ATOM 1319 N N . LEU A 1 177 ? -50.535 0.985 76.706 1.00 92.19 177 LEU A N 1
ATOM 1320 C CA . LEU A 1 177 ? -51.200 2.174 77.240 1.00 92.19 177 LEU A CA 1
ATOM 1321 C C . LEU A 1 177 ? -52.480 1.813 78.008 1.00 92.19 177 LEU A C 1
ATOM 1323 O O . LEU A 1 177 ? -52.671 2.267 79.135 1.00 92.19 177 LEU A O 1
ATOM 1327 N N . ASN A 1 178 ? -53.330 0.958 77.435 1.00 92.44 178 ASN A N 1
ATOM 1328 C CA . ASN A 1 178 ? -54.542 0.482 78.104 1.00 92.44 178 ASN A CA 1
ATOM 1329 C C . ASN A 1 178 ? -54.212 -0.282 79.397 1.00 92.44 178 ASN A C 1
ATOM 1331 O O . ASN A 1 178 ? -54.862 -0.073 80.422 1.00 92.44 178 ASN A O 1
ATOM 1335 N N . ALA A 1 179 ? -53.168 -1.117 79.378 1.00 92.00 179 ALA A N 1
ATOM 1336 C CA . ALA A 1 179 ? -52.693 -1.828 80.562 1.00 92.00 179 ALA A CA 1
ATOM 1337 C C . ALA A 1 179 ? -52.153 -0.874 81.643 1.00 92.00 179 ALA A C 1
ATOM 1339 O O . ALA A 1 179 ? -52.431 -1.077 82.824 1.00 92.00 179 ALA A O 1
ATOM 1340 N N . ALA A 1 180 ? -51.436 0.187 81.261 1.00 91.25 180 ALA A N 1
ATOM 1341 C CA . ALA A 1 180 ? -50.948 1.208 82.187 1.00 91.25 180 ALA A CA 1
ATOM 1342 C C . ALA A 1 180 ? -52.102 1.988 82.845 1.00 91.25 180 ALA A C 1
ATOM 1344 O O . ALA A 1 180 ? -52.063 2.242 84.051 1.00 91.25 180 ALA A O 1
ATOM 1345 N N . ILE A 1 181 ? -53.155 2.315 82.084 1.00 88.62 181 ILE A N 1
ATOM 1346 C CA . ILE A 1 181 ? -54.371 2.963 82.603 1.00 88.62 181 ILE A CA 1
ATOM 1347 C C . ILE A 1 181 ? -55.071 2.059 83.625 1.00 88.62 181 ILE A C 1
ATOM 1349 O O . ILE A 1 181 ? -55.407 2.513 84.720 1.00 88.62 181 ILE A O 1
ATOM 1353 N N . GLU A 1 182 ? -55.267 0.780 83.303 1.00 91.25 182 GLU A N 1
ATOM 1354 C CA . GLU A 1 182 ? -55.954 -0.150 84.206 1.00 91.25 182 GLU A CA 1
ATOM 1355 C C . GLU A 1 182 ? -55.111 -0.454 85.458 1.00 91.25 182 GLU A C 1
ATOM 1357 O O . GLU A 1 182 ? -55.638 -0.534 86.569 1.00 91.25 182 GLU A O 1
ATOM 1362 N N . ALA A 1 183 ? -53.783 -0.512 85.316 1.00 90.75 183 ALA A N 1
ATOM 1363 C CA . ALA A 1 183 ? -52.860 -0.619 86.441 1.00 90.75 183 ALA A CA 1
ATOM 1364 C C . ALA A 1 183 ? -52.924 0.608 87.370 1.00 90.75 183 ALA A C 1
ATOM 1366 O O . ALA A 1 183 ? -52.935 0.448 88.591 1.00 90.75 183 ALA A O 1
ATOM 1367 N N . ALA A 1 184 ? -53.035 1.824 86.820 1.00 87.81 184 ALA A N 1
ATOM 1368 C CA . ALA A 1 184 ? -53.249 3.039 87.609 1.00 87.81 184 ALA A CA 1
ATOM 1369 C C . ALA A 1 184 ? -54.612 3.027 88.327 1.00 87.81 184 ALA A C 1
ATOM 1371 O O . ALA A 1 184 ? -54.723 3.467 89.472 1.00 87.81 184 ALA A O 1
ATOM 1372 N N . ARG A 1 185 ? -55.643 2.468 87.682 1.00 89.44 185 ARG A N 1
ATOM 1373 C CA . ARG A 1 185 ? -56.997 2.331 88.236 1.00 89.44 185 ARG A CA 1
ATOM 1374 C C . ARG A 1 185 ? -57.070 1.350 89.410 1.00 89.44 185 ARG A C 1
ATOM 1376 O O . ARG A 1 185 ? -57.842 1.577 90.338 1.00 89.44 185 ARG A O 1
ATOM 1383 N N . ALA A 1 186 ? -56.247 0.301 89.399 1.00 88.62 186 ALA A N 1
ATOM 1384 C CA . ALA A 1 186 ? -56.131 -0.680 90.480 1.00 88.62 186 ALA A CA 1
ATOM 1385 C C . ALA A 1 186 ? -55.350 -0.173 91.718 1.00 88.62 186 ALA A C 1
ATOM 1387 O O . ALA A 1 186 ? -55.242 -0.891 92.717 1.00 88.62 186 ALA A O 1
ATOM 1388 N N . GLY A 1 187 ? -54.807 1.052 91.681 1.00 85.50 187 GLY A N 1
ATOM 1389 C CA . GLY A 1 187 ? -54.105 1.673 92.807 1.00 85.50 187 GLY A CA 1
ATOM 1390 C C . GLY A 1 187 ? -52.855 0.894 93.238 1.00 85.50 187 GLY A C 1
ATOM 1391 O O . GLY A 1 187 ? -52.040 0.492 92.409 1.00 85.50 187 GLY A O 1
ATOM 1392 N N . GLU A 1 188 ? -52.693 0.649 94.543 1.00 81.25 188 GLU A N 1
ATOM 1393 C CA . GLU A 1 188 ? -51.518 -0.058 95.087 1.00 81.25 188 GLU A CA 1
ATOM 1394 C C . GLU A 1 188 ? -51.382 -1.503 94.567 1.00 81.25 188 GLU A C 1
ATOM 1396 O O . GLU A 1 188 ? -50.265 -2.000 94.429 1.00 81.25 188 GLU A O 1
ATOM 1401 N N . HIS A 1 189 ? -52.489 -2.164 94.201 1.00 82.19 189 HIS A N 1
ATOM 1402 C CA . HIS A 1 189 ? -52.466 -3.529 93.659 1.00 82.19 189 HIS A CA 1
ATOM 1403 C C . HIS A 1 189 ? -51.957 -3.601 92.207 1.00 82.19 189 HIS A C 1
ATOM 1405 O O . HIS A 1 189 ? -51.535 -4.668 91.762 1.00 82.19 189 HIS A O 1
ATOM 1411 N N . GLY A 1 190 ? -51.964 -2.483 91.472 1.00 85.31 190 GLY A N 1
ATOM 1412 C CA . GLY A 1 190 ? -51.554 -2.407 90.065 1.00 85.31 190 GLY A CA 1
ATOM 1413 C C . GLY A 1 190 ? -50.100 -1.990 89.833 1.00 85.31 190 GLY A C 1
ATOM 1414 O O . GLY A 1 190 ? -49.635 -2.027 88.696 1.00 85.31 190 GLY A O 1
ATOM 1415 N N . ARG A 1 191 ? -49.342 -1.629 90.880 1.00 83.31 191 ARG A N 1
ATOM 1416 C CA . ARG A 1 191 ? -47.979 -1.069 90.751 1.00 83.31 191 ARG A CA 1
ATOM 1417 C C . ARG A 1 191 ? -47.014 -1.932 89.933 1.00 83.31 191 ARG A C 1
ATOM 1419 O O . ARG A 1 191 ? -46.287 -1.396 89.104 1.00 83.31 191 ARG A O 1
ATOM 1426 N N . GLY A 1 192 ? -47.014 -3.251 90.135 1.00 86.19 192 GLY A N 1
ATOM 1427 C CA . GLY A 1 192 ? -46.157 -4.165 89.367 1.00 86.19 192 GLY A CA 1
ATOM 1428 C C . GLY A 1 192 ? -46.543 -4.242 87.886 1.00 86.19 192 GLY A C 1
ATOM 1429 O O . GLY A 1 192 ? -45.673 -4.233 87.020 1.00 86.19 192 GLY A O 1
ATOM 1430 N N . PHE A 1 193 ? -47.847 -4.238 87.592 1.00 88.25 193 PHE A N 1
ATOM 1431 C CA . PHE A 1 193 ? -48.366 -4.231 86.223 1.00 88.25 193 PHE A CA 1
ATOM 1432 C C . PHE A 1 193 ? -48.091 -2.909 85.500 1.00 88.25 193 PHE A C 1
ATOM 1434 O O . PHE A 1 193 ? -47.782 -2.935 84.313 1.00 88.25 193 PHE A O 1
ATOM 1441 N N . ALA A 1 194 ? -48.123 -1.774 86.208 1.00 89.88 194 ALA A N 1
ATOM 1442 C CA . ALA A 1 194 ? -47.801 -0.466 85.636 1.00 89.88 194 ALA A CA 1
ATOM 1443 C C . ALA A 1 194 ? -46.356 -0.407 85.111 1.00 89.88 194 ALA A C 1
ATOM 1445 O O . ALA A 1 194 ? -46.125 0.082 84.010 1.00 89.88 194 ALA A O 1
ATOM 1446 N N . VAL A 1 195 ? -45.394 -0.965 85.859 1.00 91.06 195 VAL A N 1
ATOM 1447 C CA . VAL A 1 195 ? -43.979 -1.001 85.442 1.00 91.06 195 VAL A CA 1
ATOM 1448 C C . VAL A 1 195 ? -43.788 -1.863 84.193 1.00 91.06 195 VAL A C 1
ATOM 1450 O O . VAL A 1 195 ? -43.080 -1.463 83.273 1.00 91.06 195 VAL A O 1
ATOM 1453 N N . VAL A 1 196 ? -44.436 -3.032 84.136 1.00 93.31 196 VAL A N 1
ATOM 1454 C CA . VAL A 1 196 ? -44.367 -3.911 82.957 1.00 93.31 196 VAL A CA 1
ATOM 1455 C C . VAL A 1 196 ? -45.016 -3.243 81.744 1.00 93.31 196 VAL A C 1
ATOM 1457 O O . VAL A 1 196 ? -44.442 -3.277 80.659 1.00 93.31 196 VAL A O 1
ATOM 1460 N N . ALA A 1 197 ? -46.173 -2.600 81.920 1.00 93.75 197 ALA A N 1
ATOM 1461 C CA . ALA A 1 197 ? -46.859 -1.883 80.850 1.00 93.75 197 ALA A CA 1
ATOM 1462 C C . ALA A 1 197 ? -45.998 -0.745 80.277 1.00 93.75 197 ALA A C 1
ATOM 1464 O O . ALA A 1 197 ? -45.869 -0.639 79.059 1.00 93.75 197 ALA A O 1
ATOM 1465 N N . ASP A 1 198 ? -45.339 0.049 81.126 1.00 93.19 198 ASP A N 1
ATOM 1466 C CA . ASP A 1 198 ? -44.423 1.102 80.670 1.00 93.19 198 ASP A CA 1
ATOM 1467 C C . ASP A 1 198 ? -43.201 0.552 79.919 1.00 93.19 198 ASP A C 1
ATOM 1469 O O . ASP A 1 198 ? -42.745 1.165 78.951 1.00 93.19 198 ASP A O 1
ATOM 1473 N N . GLU A 1 199 ? -42.671 -0.607 80.318 1.00 95.44 199 GLU A N 1
ATOM 1474 C CA . GLU A 1 199 ? -41.527 -1.217 79.633 1.00 95.44 199 GLU A CA 1
ATOM 1475 C C . GLU A 1 199 ? -41.920 -1.796 78.265 1.00 95.44 199 GLU A C 1
ATOM 1477 O O . GLU A 1 199 ? -41.203 -1.603 77.280 1.00 95.44 199 GLU A O 1
ATOM 1482 N N . VAL A 1 200 ? -43.100 -2.421 78.164 1.00 95.50 200 VAL A N 1
ATOM 1483 C CA . VAL A 1 200 ? -43.669 -2.870 76.880 1.00 95.50 200 VAL A CA 1
ATOM 1484 C C . VAL A 1 200 ? -43.930 -1.675 75.960 1.00 95.50 200 VAL A C 1
ATOM 1486 O O . VAL A 1 200 ? -43.600 -1.734 74.776 1.00 95.50 200 VAL A O 1
ATOM 1489 N N . ARG A 1 201 ? -44.444 -0.563 76.504 1.00 94.19 201 ARG A N 1
ATOM 1490 C CA . ARG A 1 201 ? -44.670 0.688 75.765 1.00 94.19 201 ARG A CA 1
ATOM 1491 C C . ARG A 1 201 ? -43.368 1.237 75.176 1.00 94.19 201 ARG A C 1
ATOM 1493 O O . ARG A 1 201 ? -43.292 1.493 73.978 1.00 94.19 201 ARG A O 1
ATOM 1500 N N . LYS A 1 202 ? -42.308 1.333 75.986 1.00 94.69 202 LYS A N 1
ATOM 1501 C CA . LYS A 1 202 ? -40.973 1.757 75.521 1.00 94.69 202 LYS A CA 1
ATOM 1502 C C . LYS A 1 202 ? -40.392 0.821 74.462 1.00 94.69 202 LYS A C 1
ATOM 1504 O O . LYS A 1 202 ? -39.707 1.285 73.552 1.00 94.69 202 LYS A O 1
ATOM 1509 N N . LEU A 1 203 ? -40.621 -0.488 74.579 1.00 95.25 203 LEU A N 1
ATOM 1510 C CA . LEU A 1 203 ? -40.145 -1.457 73.593 1.00 95.25 203 LEU A CA 1
ATOM 1511 C C . LEU A 1 203 ? -40.868 -1.289 72.250 1.00 95.25 203 LEU A C 1
ATOM 1513 O O . LEU A 1 203 ? -40.216 -1.329 71.206 1.00 95.25 203 LEU A O 1
ATOM 1517 N N . ALA A 1 204 ? -42.179 -1.037 72.276 1.00 94.75 204 ALA A N 1
ATOM 1518 C CA . ALA A 1 204 ? -42.960 -0.716 71.085 1.00 94.75 204 ALA A CA 1
ATOM 1519 C C . ALA A 1 204 ? -42.475 0.587 70.423 1.00 94.75 204 ALA A C 1
ATOM 1521 O O . ALA A 1 204 ? -42.145 0.576 69.241 1.00 94.75 204 ALA A O 1
ATOM 1522 N N . GLU A 1 205 ? -42.293 1.667 71.194 1.00 94.44 205 GLU A N 1
ATOM 1523 C CA . GLU A 1 205 ? -41.746 2.942 70.692 1.00 94.44 205 GLU A CA 1
ATOM 1524 C C . GLU A 1 205 ? -40.348 2.771 70.064 1.00 94.44 205 GLU A C 1
ATOM 1526 O O . GLU A 1 205 ? -40.061 3.305 68.989 1.00 94.44 205 GLU A O 1
ATOM 1531 N N . ARG A 1 206 ? -39.464 1.989 70.705 1.00 96.00 206 ARG A N 1
ATOM 1532 C CA . ARG A 1 206 ? -38.137 1.664 70.152 1.00 96.00 206 ARG A CA 1
ATOM 1533 C C . ARG A 1 206 ? -38.232 0.854 68.863 1.00 96.00 206 ARG A C 1
ATOM 1535 O O . ARG A 1 206 ? -37.457 1.113 67.947 1.00 96.00 206 ARG A O 1
ATOM 1542 N N . THR A 1 207 ? -39.167 -0.091 68.789 1.00 95.25 207 THR A N 1
ATOM 1543 C CA . THR A 1 207 ? -39.413 -0.895 67.584 1.00 95.25 207 THR A CA 1
ATOM 1544 C C . THR A 1 207 ? -39.864 0.001 66.434 1.00 95.25 207 THR A C 1
ATOM 1546 O O . THR A 1 207 ? -39.270 -0.064 65.361 1.00 95.25 207 THR A O 1
ATOM 1549 N N . GLN A 1 208 ? -40.810 0.915 66.676 1.00 94.00 208 GLN A N 1
ATOM 1550 C CA . GLN A 1 208 ? -41.277 1.890 65.682 1.00 94.00 208 GLN A CA 1
ATOM 1551 C C . GLN A 1 208 ? -40.125 2.736 65.126 1.00 94.00 208 GLN A C 1
ATOM 1553 O O . GLN A 1 208 ? -40.004 2.931 63.917 1.00 94.00 208 GLN A O 1
ATOM 1558 N N . LYS A 1 209 ? -39.237 3.209 66.012 1.00 95.19 209 LYS A N 1
ATOM 1559 C CA . LYS A 1 209 ? -38.066 3.992 65.609 1.00 95.19 209 LYS A CA 1
ATOM 1560 C C . LYS A 1 209 ? -37.129 3.185 64.706 1.00 95.19 209 LYS A C 1
ATOM 1562 O O . LYS A 1 209 ? -36.728 3.682 63.658 1.00 95.19 209 LYS A O 1
ATOM 1567 N N . SER A 1 210 ? -36.805 1.948 65.084 1.00 95.44 210 SER A N 1
ATOM 1568 C CA . SER A 1 210 ? -35.951 1.076 64.269 1.00 95.44 210 SER A CA 1
ATOM 1569 C C . SER A 1 210 ? -36.584 0.731 62.920 1.00 95.44 210 SER A C 1
ATOM 1571 O O . SER A 1 210 ? -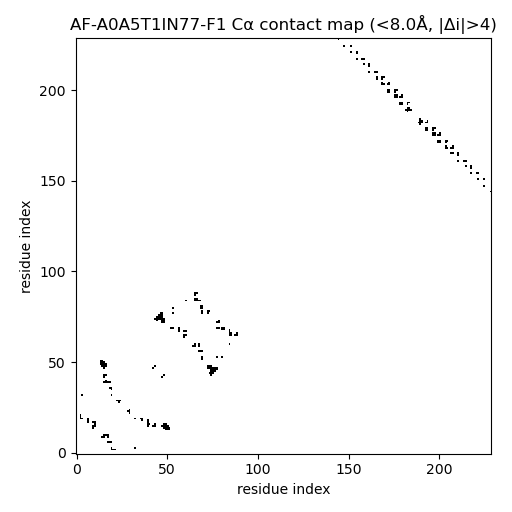35.878 0.696 61.918 1.00 95.44 210 SER A O 1
ATOM 1573 N N . LEU A 1 211 ? -37.902 0.528 62.863 1.00 95.19 211 LEU A N 1
ATOM 1574 C CA . LEU A 1 211 ? -38.608 0.301 61.599 1.00 95.19 211 LEU A CA 1
ATOM 1575 C C . LEU A 1 211 ? -38.535 1.517 60.672 1.00 95.19 211 LEU A C 1
ATOM 1577 O O . LEU A 1 211 ? -38.290 1.346 59.483 1.00 95.19 211 LEU A O 1
ATOM 1581 N N . SER A 1 212 ? -38.667 2.733 61.210 1.00 93.00 212 SER A N 1
ATOM 1582 C CA . SER A 1 212 ? -38.523 3.965 60.424 1.00 93.00 212 SER A CA 1
ATOM 1583 C C . SER A 1 212 ? -37.110 4.124 59.842 1.00 93.00 212 SER A C 1
ATOM 1585 O O . SER A 1 212 ? -36.957 4.534 58.692 1.00 93.00 212 SER A O 1
ATOM 1587 N N . GLU A 1 213 ? -36.073 3.741 60.595 1.00 95.00 213 GLU A N 1
ATOM 1588 C CA . GLU A 1 213 ? -34.690 3.714 60.099 1.00 95.00 213 GLU A CA 1
ATOM 1589 C C . GLU A 1 213 ? -34.497 2.666 58.987 1.00 95.00 213 GLU A C 1
ATOM 1591 O O . GLU A 1 213 ? -33.828 2.943 57.989 1.00 95.00 213 GLU A O 1
ATOM 1596 N N . ILE A 1 214 ? -35.106 1.480 59.121 1.00 94.75 214 ILE A N 1
ATOM 1597 C CA . ILE A 1 214 ? -35.078 0.447 58.073 1.00 94.75 214 ILE A CA 1
ATOM 1598 C C . ILE A 1 214 ? -35.775 0.960 56.811 1.00 94.75 214 ILE A C 1
ATOM 1600 O O . ILE A 1 214 ? -35.184 0.892 55.739 1.00 94.75 214 ILE A O 1
ATOM 1604 N N . GLU A 1 215 ? -36.976 1.529 56.928 1.00 92.69 215 GLU A N 1
ATOM 1605 C CA . GLU A 1 215 ? -37.727 2.049 55.783 1.00 92.69 215 GLU A CA 1
ATOM 1606 C C . GLU A 1 215 ? -36.949 3.145 55.038 1.00 92.69 215 GLU A C 1
ATOM 1608 O O . GLU A 1 215 ? -36.877 3.133 53.806 1.00 92.69 215 GLU A O 1
ATOM 1613 N N . ALA A 1 216 ? -36.307 4.063 55.769 1.00 93.44 216 ALA A N 1
ATOM 1614 C CA . ALA A 1 216 ? -35.451 5.086 55.175 1.00 93.44 216 ALA A CA 1
ATOM 1615 C C . ALA A 1 216 ? -34.287 4.468 54.380 1.00 93.44 216 ALA A C 1
ATOM 1617 O O . ALA A 1 216 ? -34.049 4.857 53.236 1.00 93.44 216 ALA A O 1
ATOM 1618 N N . ASN A 1 217 ? -33.603 3.470 54.947 1.00 93.62 217 ASN A N 1
ATOM 1619 C CA . ASN A 1 217 ? -32.497 2.783 54.278 1.00 93.62 217 ASN A CA 1
ATOM 1620 C C . ASN A 1 217 ? -32.959 1.984 53.050 1.00 93.62 217 ASN A C 1
ATOM 1622 O O . ASN A 1 217 ? -32.282 2.001 52.024 1.00 93.62 217 ASN A O 1
ATOM 1626 N N . THR A 1 218 ? -34.114 1.318 53.116 1.00 93.00 218 THR A N 1
ATOM 1627 C CA . THR A 1 218 ? -34.680 0.578 51.980 1.00 93.00 218 THR A CA 1
ATOM 1628 C C . THR A 1 218 ? -35.079 1.521 50.845 1.00 93.00 218 THR A C 1
ATOM 1630 O O . THR A 1 218 ? -34.777 1.242 49.687 1.00 93.00 218 THR A O 1
ATOM 1633 N N . ASN A 1 219 ? -35.675 2.677 51.155 1.00 90.38 219 ASN A N 1
ATOM 1634 C CA . ASN A 1 219 ? -35.990 3.694 50.147 1.00 90.38 219 ASN A CA 1
ATOM 1635 C C . ASN A 1 219 ? -34.716 4.256 49.487 1.00 90.38 219 ASN A C 1
ATOM 1637 O O . ASN A 1 219 ? -34.679 4.402 48.266 1.00 90.38 219 ASN A O 1
ATOM 1641 N N . LEU A 1 220 ? -33.656 4.517 50.264 1.00 92.31 220 LEU A N 1
ATOM 1642 C CA . LEU A 1 220 ? -32.356 4.938 49.722 1.00 92.31 220 LEU A CA 1
ATOM 1643 C C . LEU A 1 220 ? -31.722 3.869 48.825 1.00 92.31 220 LEU A C 1
ATOM 1645 O O . LEU A 1 220 ? -31.110 4.205 47.812 1.00 92.31 220 LEU A O 1
ATOM 1649 N N . LEU A 1 221 ? -31.871 2.592 49.180 1.00 90.62 221 LEU A N 1
ATOM 1650 C CA . LEU A 1 221 ? -31.358 1.473 48.394 1.00 90.62 221 LEU A CA 1
ATOM 1651 C C . LEU A 1 221 ? -32.078 1.366 47.043 1.00 90.62 221 LEU A C 1
ATOM 1653 O O . LEU A 1 221 ? -31.415 1.271 46.012 1.00 90.62 221 LEU A O 1
ATOM 1657 N N . VAL A 1 222 ? -33.410 1.474 47.031 1.00 89.31 222 VAL A N 1
ATOM 1658 C CA . VAL A 1 222 ? -34.209 1.497 45.792 1.00 89.31 222 VAL A CA 1
ATOM 1659 C C . VAL A 1 222 ? -33.861 2.711 44.931 1.00 89.31 222 VAL A C 1
ATOM 1661 O O . VAL A 1 222 ? -33.695 2.577 43.721 1.00 89.31 222 VAL A O 1
ATOM 1664 N N . GLN A 1 223 ? -33.704 3.890 45.536 1.00 89.38 223 GLN A N 1
ATOM 1665 C CA . GLN A 1 223 ? -33.298 5.092 44.808 1.00 89.38 223 GLN A CA 1
ATOM 1666 C C . GLN A 1 223 ? -31.905 4.936 44.184 1.00 89.38 223 GLN A C 1
ATOM 1668 O O . GLN A 1 223 ? -31.747 5.181 42.994 1.00 89.38 223 GLN A O 1
ATOM 1673 N N . SER A 1 224 ? -30.922 4.457 44.953 1.00 88.44 224 SER A N 1
ATOM 1674 C CA . SER A 1 224 ? -29.552 4.235 44.461 1.00 88.44 224 SER A CA 1
ATOM 1675 C C . SER A 1 224 ? -29.505 3.234 43.307 1.00 88.44 224 SER A C 1
ATOM 1677 O O . SER A 1 224 ? -28.657 3.338 42.427 1.00 88.44 224 SER A O 1
ATOM 1679 N N . ILE A 1 225 ? -30.408 2.254 43.318 1.00 88.06 225 ILE A N 1
ATOM 1680 C CA . ILE A 1 225 ? -30.571 1.283 42.241 1.00 88.06 225 ILE A CA 1
ATOM 1681 C C . ILE A 1 225 ? -31.186 1.931 40.993 1.00 88.06 225 ILE A C 1
ATOM 1683 O O . ILE A 1 225 ? -30.682 1.710 39.895 1.00 88.06 225 ILE A O 1
ATOM 1687 N N . ASN A 1 226 ? -32.239 2.734 41.148 1.00 84.75 226 ASN A N 1
ATOM 1688 C CA . ASN A 1 226 ? -32.875 3.430 40.028 1.00 84.75 226 ASN A CA 1
ATOM 1689 C C . ASN A 1 226 ? -31.951 4.471 39.383 1.00 84.75 226 ASN A C 1
ATOM 1691 O O . ASN A 1 226 ? -32.005 4.642 38.174 1.00 84.75 226 ASN A O 1
ATOM 1695 N N . ASP A 1 227 ? -31.080 5.119 40.160 1.00 83.75 227 ASP A N 1
ATOM 1696 C CA . ASP A 1 227 ? -30.056 6.034 39.636 1.00 83.75 227 ASP A CA 1
ATOM 1697 C C . ASP A 1 227 ? -28.952 5.296 38.845 1.00 83.75 227 ASP A C 1
ATOM 1699 O O . ASP A 1 227 ? -28.180 5.918 38.115 1.00 83.75 227 ASP A O 1
ATOM 1703 N N . MET A 1 228 ? -28.853 3.971 39.006 1.00 71.56 228 MET A N 1
ATOM 1704 C CA . MET A 1 228 ? -27.905 3.099 38.305 1.00 71.56 228 MET A CA 1
ATOM 1705 C C . MET A 1 228 ? -28.456 2.540 36.982 1.00 71.56 228 MET A C 1
ATOM 1707 O O . MET A 1 228 ? -27.678 1.975 36.210 1.00 71.56 228 MET A O 1
ATOM 1711 N N . ALA A 1 229 ? -29.769 2.651 36.753 1.00 61.28 229 ALA A N 1
ATOM 1712 C CA . ALA A 1 229 ? -30.481 2.167 35.568 1.00 61.28 229 ALA A CA 1
ATOM 1713 C C . ALA A 1 229 ? -30.593 3.256 34.488 1.00 61.28 229 ALA A C 1
ATOM 1715 O O . ALA A 1 229 ? -30.485 2.891 33.295 1.00 61.28 229 ALA A O 1
#

Nearest PDB structures (foldseek):
  1qu7-assembly1_B  TM=9.820E-01  e=5.680E-04  Escherichia coli
  3zx6-assembly1_A  TM=5.616E-01  e=1.449E-05  Archaeoglobus fulgidus DSM 4304
  3g67-assembly1_A  TM=8.280E-01  e=1.067E-03  Thermotoga maritima
  8c5v-assembly1_I  TM=4.229E-01  e=4.106E-06  Escherichia coli
  3ja6-assembly1_I  TM=5.543E-01  e=8.090E-05  Escherichia coli

pLDDT: mean 94.09, std 4.27, range [61.28, 98.31]

Solvent-accessible surface area (backbone atoms only — not comparable to full-atom values): 11849 Å² total; per-residue (Å²): 105,72,62,51,53,52,33,48,54,44,38,74,72,27,34,36,75,59,65,67,79,83,82,60,94,49,69,69,58,44,51,50,46,52,54,51,41,53,50,35,52,53,45,22,51,48,45,23,56,46,52,58,51,53,50,53,35,51,52,34,42,75,71,72,40,47,88,57,64,53,79,90,50,74,5,53,46,32,43,50,50,38,52,51,25,52,54,50,52,51,51,53,50,51,51,50,53,50,50,53,51,50,52,52,53,50,52,53,49,52,50,51,52,52,53,49,52,53,51,52,53,53,51,51,54,53,47,52,52,52,51,53,53,49,53,53,50,50,53,50,50,52,52,48,52,53,50,52,52,53,50,46,54,52,45,53,51,50,49,51,52,46,48,54,53,40,56,49,28,53,50,45,29,54,52,18,49,53,43,30,52,53,15,60,72,51,44,87,82,12,53,69,52,28,56,53,17,50,50,48,26,52,50,20,55,50,48,45,52,52,43,53,53,50,50,53,52,46,52,50,50,48,50,59,50,60,77,72,108

InterPro domains:
  IPR004089 Methyl-accepting chemotaxis protein (MCP) signalling domain [PF00015] (140-227)
  IPR004089 Methyl-accepting chemotaxis protein (MCP) signalling domain [PS50111] (86-229)
  IPR004089 Methyl-accepting chemotaxis protein (MCP) signalling domain [SM00283] (94-229)

Secondary structure (DSSP, 8-state):
-HHHHHHHHHHHTTBTT-------SSHHHHHHHHHHHHHHHHHHHHT-SBHHHHHHHHHHHHTT-TT---TT--SHHHHHHHHHHHHHHHHHHHHHHHHHHHHHHHHHHHHHHHHHHHHHHHHHHHHHHHHHHHHHHHHHHHHHHHHHHHHHHHHHHHHHHHHHHHHHHHHHHHHHHHHHHHHHHTGGGGHHHHHHHHHHHHHHHHHHHHHHHHHHHHHHHHHHHHTT-